Protein AF-A0A0K8UYG0-F1 (afdb_monomer)

Radius of gyration: 59.19 Å; Cα contacts (8 Å, |Δi|>4): 37; chains: 1; bounding box: 138×53×119 Å

pLDDT: mean 82.15, std 17.78, range [37.94, 97.5]

InterPro domains:
  IPR026140 Small ribosomal subunit protein mS26 [PF14943] (25-158)
  IPR026140 Small ribosomal subunit protein mS26 [PTHR21035] (23-162)

Solvent-accessible surface area (backbone atoms only — not comparable to full-atom values): 11133 Å² total; per-residue (Å²): 115,69,71,58,53,54,51,52,51,52,51,51,51,51,51,49,54,52,50,52,52,51,50,52,53,52,52,53,55,50,54,52,52,49,54,54,52,53,50,53,51,49,48,53,49,46,68,65,72,69,61,88,70,64,54,73,69,53,49,52,51,53,50,51,51,54,49,52,53,49,52,54,49,50,50,55,52,50,51,56,49,49,55,52,51,50,55,52,50,53,51,52,52,50,53,53,47,52,54,50,52,58,48,48,53,55,49,51,56,49,50,53,52,50,51,50,51,55,50,52,48,59,59,53,57,73,73,56,80,45,88,90,48,41,69,64,50,51,54,51,48,72,75,53,79,82,80,86,45,64,44,73,47,99,87,70,50,76,36,71,38,92,85,43,52,96,90,51,99,60,77,77,81,87,58,100,74,68,62,71,66,64,50,52,57,55,57,74,71,106

Sequence (190 aa):
RLHNNYKYAHILIVIYIVTASLCNNRLQMRSLRQYFREEVLRLNVTTTADHIVLTPEQEEAEFARCMQENEAWNKKIADERNERLLKERERQAAEIRERLEAARVREEERMERIEEIVRREKELAKTFITHENLETAIEQALANPVDYNFSIDLQGNIYRGRTTLPGGKGTPATSGVQDTEVQQTIEASN

Foldseek 3Di:
DVVVVVVVVVVVVVVVVVVVVVVVVVVVVVVVVVVVVVVVVVCVVCVVVVPDDDPPVVVVVVVVVVVVVVVVVVVVVVVVVVVVVVVVVVVVVVVVVVVVVVVVVVVVVVVVLVVVVVVVVVVVVVVDDDPVCPVVVVVVCVVDPDFPDWDADPVGQIGDDPPDDDPDPDDRPPDPPDVVVVVVVVVSVD

Organism: Bactrocera latifrons (NCBI:txid174628)

Structure (mmCIF, N/CA/C/O backbone):
data_AF-A0A0K8UYG0-F1
#
_entry.id   AF-A0A0K8UYG0-F1
#
loop_
_atom_site.group_PDB
_atom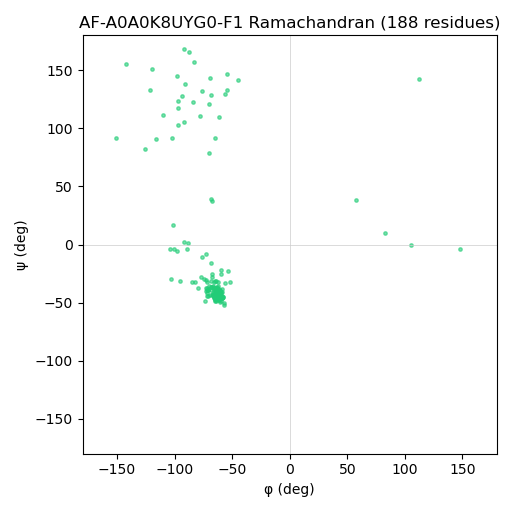_site.id
_atom_site.type_symbol
_atom_site.label_atom_id
_atom_site.label_alt_id
_atom_site.label_comp_id
_atom_site.label_asym_id
_atom_site.label_entity_id
_atom_site.label_seq_id
_atom_site.pdbx_PDB_ins_code
_atom_site.Cartn_x
_atom_site.Cartn_y
_atom_site.Cartn_z
_atom_site.occupancy
_atom_site.B_iso_or_equiv
_atom_site.auth_seq_id
_atom_site.auth_comp_id
_atom_site.auth_asym_id
_atom_site.auth_atom_id
_atom_site.pdbx_PDB_model_num
ATOM 1 N N . ARG A 1 1 ? 98.647 -7.573 -52.237 1.00 56.25 1 ARG A N 1
ATOM 2 C CA . ARG A 1 1 ? 97.798 -6.392 -52.558 1.00 56.25 1 ARG A CA 1
ATOM 3 C C . ARG A 1 1 ? 96.650 -6.743 -53.512 1.00 56.25 1 ARG A C 1
ATOM 5 O O . ARG A 1 1 ? 95.516 -6.475 -53.151 1.00 56.25 1 ARG A O 1
ATOM 12 N N . LEU A 1 2 ? 96.895 -7.417 -54.644 1.00 58.56 2 LEU A N 1
ATOM 13 C CA . LEU A 1 2 ? 95.850 -7.781 -55.623 1.00 58.56 2 LEU A CA 1
ATOM 14 C C . LEU A 1 2 ? 94.705 -8.650 -55.055 1.00 58.56 2 LEU A C 1
ATOM 16 O O . LEU A 1 2 ? 93.545 -8.330 -55.271 1.00 58.56 2 LEU A O 1
ATOM 20 N N . HIS A 1 3 ? 94.999 -9.685 -54.257 1.00 61.41 3 HIS A N 1
ATOM 21 C CA . HIS A 1 3 ? 93.971 -10.576 -53.686 1.00 61.41 3 HIS A CA 1
ATOM 22 C C . HIS A 1 3 ? 92.973 -9.868 -52.745 1.00 61.41 3 HIS A C 1
ATOM 24 O O . HIS A 1 3 ? 91.797 -10.220 -52.714 1.00 61.41 3 HIS A O 1
ATOM 30 N N . ASN A 1 4 ? 93.412 -8.830 -52.022 1.00 65.25 4 ASN A N 1
ATOM 31 C CA . ASN A 1 4 ? 92.509 -8.026 -51.195 1.00 65.25 4 ASN A CA 1
ATOM 32 C C . ASN A 1 4 ? 91.607 -7.142 -52.064 1.00 65.25 4 ASN A C 1
ATOM 34 O O . ASN A 1 4 ? 90.415 -7.069 -51.797 1.00 65.25 4 ASN A O 1
ATOM 38 N N . ASN A 1 5 ? 92.126 -6.562 -53.151 1.00 69.19 5 ASN A N 1
ATOM 39 C CA . ASN A 1 5 ? 91.319 -5.761 -54.078 1.00 69.19 5 ASN A CA 1
ATOM 40 C C . ASN A 1 5 ? 90.201 -6.581 -54.746 1.00 69.19 5 ASN A C 1
ATOM 42 O O . ASN A 1 5 ? 89.083 -6.087 -54.855 1.00 69.19 5 ASN A O 1
ATOM 46 N N . TYR A 1 6 ? 90.454 -7.842 -55.116 1.00 73.75 6 TYR A N 1
ATOM 47 C CA . TYR A 1 6 ? 89.410 -8.724 -55.662 1.00 73.75 6 TYR A CA 1
ATOM 48 C C . TYR A 1 6 ? 88.347 -9.106 -54.625 1.00 73.75 6 TYR A C 1
ATOM 50 O O . TYR A 1 6 ? 87.165 -9.157 -54.956 1.00 73.75 6 TYR A O 1
ATOM 58 N N . LYS A 1 7 ? 88.735 -9.312 -53.358 1.00 74.75 7 LYS A N 1
ATOM 59 C CA . LYS A 1 7 ? 87.776 -9.528 -52.262 1.00 74.75 7 LYS A CA 1
ATOM 60 C C . LYS A 1 7 ? 86.897 -8.299 -52.032 1.00 74.75 7 LYS A C 1
ATOM 62 O O . LYS A 1 7 ? 85.687 -8.449 -51.914 1.00 74.75 7 LYS A O 1
ATOM 67 N N . TYR A 1 8 ? 87.472 -7.095 -52.037 1.00 78.25 8 TYR A N 1
ATOM 68 C CA . TYR A 1 8 ? 86.701 -5.852 -51.919 1.00 78.25 8 TYR A CA 1
ATOM 69 C C . TYR A 1 8 ? 85.760 -5.634 -53.110 1.00 78.25 8 TYR A C 1
ATOM 71 O O . TYR A 1 8 ? 84.603 -5.276 -52.904 1.00 78.25 8 TYR A O 1
ATOM 79 N N . ALA A 1 9 ? 86.209 -5.915 -54.338 1.00 80.31 9 ALA A N 1
ATOM 80 C CA . ALA A 1 9 ? 85.361 -5.844 -55.528 1.00 80.31 9 ALA A CA 1
ATOM 81 C C . ALA A 1 9 ? 84.193 -6.841 -55.458 1.00 80.31 9 ALA A C 1
ATOM 83 O O . ALA A 1 9 ? 83.053 -6.471 -55.718 1.00 80.31 9 ALA A O 1
ATOM 84 N N . HIS A 1 10 ? 84.448 -8.081 -55.032 1.00 82.75 10 HIS A N 1
ATOM 85 C CA . HIS A 1 10 ? 83.400 -9.087 -54.861 1.00 82.75 10 HIS A CA 1
ATOM 86 C C . HIS A 1 10 ? 82.393 -8.692 -53.769 1.00 82.75 10 HIS A C 1
ATOM 88 O O . HIS A 1 10 ? 81.189 -8.815 -53.971 1.00 82.75 10 HIS A O 1
ATOM 94 N N . ILE A 1 11 ? 82.864 -8.164 -52.634 1.00 87.12 11 ILE A N 1
ATOM 95 C CA . ILE A 1 11 ? 81.994 -7.658 -51.560 1.00 87.12 11 ILE A CA 1
ATOM 96 C C . ILE A 1 11 ? 81.113 -6.509 -52.073 1.00 87.12 11 ILE A C 1
ATOM 98 O O . ILE A 1 11 ? 79.909 -6.521 -51.835 1.00 87.12 11 ILE A O 1
ATOM 102 N N . LEU A 1 12 ? 81.675 -5.555 -52.821 1.00 87.69 12 LEU A N 1
ATOM 103 C CA . LEU A 1 12 ? 80.912 -4.446 -53.404 1.00 87.69 12 LEU A CA 1
ATOM 104 C C . LEU A 1 12 ? 79.871 -4.920 -54.425 1.00 87.69 12 LEU A C 1
ATOM 106 O O . LEU A 1 12 ? 78.749 -4.419 -54.414 1.00 87.69 12 LEU A O 1
ATOM 110 N N . ILE A 1 13 ? 80.203 -5.907 -55.262 1.00 89.12 13 ILE A N 1
ATOM 111 C CA . ILE A 1 13 ? 79.259 -6.502 -56.219 1.00 89.12 13 ILE A CA 1
ATOM 112 C C . ILE A 1 13 ? 78.108 -7.192 -55.480 1.00 89.12 13 ILE A C 1
ATOM 114 O O . ILE A 1 13 ? 76.947 -6.969 -55.816 1.00 89.12 13 ILE A O 1
ATOM 118 N N . VAL A 1 14 ? 78.400 -7.978 -54.440 1.00 90.06 14 VAL A N 1
ATOM 119 C CA . VAL A 1 14 ? 77.364 -8.633 -53.626 1.00 90.06 14 VAL A CA 1
ATOM 120 C C . VAL A 1 14 ? 76.475 -7.596 -52.936 1.00 90.06 14 VAL A C 1
ATOM 122 O O . VAL A 1 14 ? 75.253 -7.716 -52.990 1.00 90.06 14 VAL A O 1
ATOM 125 N N . ILE A 1 15 ? 77.055 -6.540 -52.355 1.00 91.88 15 ILE A N 1
ATOM 126 C CA . ILE A 1 15 ? 76.291 -5.436 -51.754 1.00 91.88 15 ILE A CA 1
ATOM 127 C C . ILE A 1 15 ? 75.401 -4.762 -52.805 1.00 91.88 15 ILE A C 1
ATOM 129 O O . ILE A 1 15 ? 74.221 -4.528 -52.544 1.00 91.88 15 ILE A O 1
ATOM 133 N N . TYR A 1 16 ? 75.918 -4.489 -54.004 1.00 92.62 16 TYR A N 1
ATOM 134 C CA . TYR A 1 16 ? 75.147 -3.870 -55.081 1.00 92.62 16 TYR A CA 1
ATOM 135 C C . TYR A 1 16 ? 73.970 -4.751 -55.524 1.00 92.62 16 TYR A C 1
ATOM 137 O O . TYR A 1 16 ? 72.840 -4.278 -55.600 1.00 92.62 16 TYR A O 1
ATOM 145 N N . ILE A 1 17 ? 74.196 -6.051 -55.732 1.00 91.69 17 ILE A N 1
ATOM 146 C CA . ILE A 1 17 ? 73.139 -6.995 -56.128 1.00 91.69 17 ILE A CA 1
ATOM 147 C C . ILE A 1 17 ? 72.060 -7.094 -55.042 1.00 91.69 17 ILE A C 1
ATOM 149 O O . ILE A 1 17 ? 70.866 -7.023 -55.342 1.00 91.69 17 ILE A O 1
ATOM 153 N N . VAL A 1 18 ? 72.458 -7.216 -53.772 1.00 92.50 18 VAL A N 1
ATOM 154 C CA . VAL A 1 18 ? 71.515 -7.320 -52.648 1.00 92.50 18 VAL A CA 1
ATOM 155 C C . VAL A 1 18 ? 70.714 -6.030 -52.479 1.00 92.50 18 VAL A C 1
ATOM 157 O O . VAL A 1 18 ? 69.499 -6.082 -52.297 1.00 92.50 18 VAL A O 1
ATOM 160 N N . THR A 1 19 ? 71.357 -4.866 -52.581 1.00 91.50 19 THR A N 1
ATOM 161 C CA . THR A 1 19 ? 70.672 -3.569 -52.467 1.00 91.50 19 THR A CA 1
ATOM 162 C C . THR A 1 19 ? 69.738 -3.300 -53.646 1.00 91.50 19 THR A C 1
ATOM 164 O O . THR A 1 19 ? 68.617 -2.841 -53.423 1.00 91.50 19 THR A O 1
ATOM 167 N N . ALA A 1 20 ? 70.127 -3.653 -54.875 1.00 91.50 20 ALA A N 1
ATOM 168 C CA . ALA A 1 20 ? 69.263 -3.568 -56.052 1.00 91.50 20 ALA A CA 1
ATOM 169 C C . ALA A 1 20 ? 68.035 -4.488 -55.924 1.00 91.50 20 ALA A C 1
ATOM 171 O O . ALA A 1 20 ? 66.905 -4.048 -56.144 1.00 91.50 20 ALA A O 1
ATOM 172 N N . SER A 1 21 ? 68.234 -5.736 -55.483 1.00 91.50 21 SER A N 1
ATOM 173 C CA . SER A 1 21 ? 67.142 -6.687 -55.234 1.00 91.50 21 SER A CA 1
ATOM 174 C C . SER A 1 21 ? 66.200 -6.207 -54.121 1.00 91.50 21 SER A C 1
ATOM 176 O O . SER A 1 21 ? 64.976 -6.239 -54.279 1.00 91.50 21 SER A O 1
ATOM 178 N N . LEU A 1 22 ? 66.744 -5.680 -53.017 1.00 91.62 22 LEU A N 1
ATOM 179 C CA . LEU A 1 22 ? 65.953 -5.108 -51.925 1.00 91.62 22 LEU A CA 1
ATOM 180 C C . LEU A 1 22 ? 65.152 -3.883 -52.389 1.00 91.62 22 LEU A C 1
ATOM 182 O O . LEU A 1 22 ? 63.991 -3.734 -52.011 1.00 91.62 22 LEU A O 1
ATOM 186 N N . CYS A 1 23 ? 65.751 -3.018 -53.212 1.00 90.81 23 CYS A N 1
ATOM 187 C CA . CYS A 1 23 ? 65.082 -1.852 -53.786 1.00 90.81 23 CYS A CA 1
ATOM 188 C C . CYS A 1 23 ? 63.893 -2.270 -54.663 1.00 90.81 23 CYS A C 1
ATOM 190 O O . CYS A 1 23 ? 62.787 -1.758 -54.480 1.00 90.81 23 CYS A O 1
ATOM 192 N N . ASN A 1 24 ? 64.088 -3.264 -55.536 1.00 92.62 24 ASN A N 1
ATOM 193 C CA . ASN A 1 24 ? 63.029 -3.788 -56.398 1.00 92.62 24 ASN A CA 1
ATOM 194 C C . ASN A 1 24 ? 61.863 -4.388 -55.588 1.00 92.62 24 ASN A C 1
ATOM 196 O O . ASN A 1 24 ? 60.706 -4.029 -55.803 1.00 92.62 24 ASN A O 1
ATOM 200 N N . ASN A 1 25 ? 62.157 -5.223 -54.585 1.00 93.69 25 ASN A N 1
ATOM 201 C CA . ASN A 1 25 ? 61.132 -5.791 -53.700 1.00 93.69 25 ASN A CA 1
ATOM 202 C C . ASN A 1 25 ? 60.377 -4.702 -52.918 1.00 93.69 25 ASN A C 1
ATOM 204 O O . ASN A 1 25 ? 59.155 -4.752 -52.786 1.00 93.69 25 ASN A O 1
ATOM 208 N N . ARG A 1 26 ? 61.079 -3.675 -52.422 1.00 93.44 26 ARG A N 1
ATOM 209 C CA . ARG A 1 26 ? 60.442 -2.543 -51.729 1.00 93.44 26 ARG A CA 1
ATOM 210 C C . ARG A 1 26 ? 59.511 -1.754 -52.644 1.00 93.44 26 ARG A C 1
ATOM 212 O O . ARG A 1 26 ? 58.457 -1.320 -52.183 1.00 93.44 26 ARG A O 1
ATOM 219 N N . LEU A 1 27 ? 59.876 -1.584 -53.914 1.00 94.81 27 LEU A N 1
ATOM 220 C CA . LEU A 1 27 ? 59.032 -0.913 -54.898 1.00 94.81 27 LEU A CA 1
ATOM 221 C C . LEU A 1 27 ? 57.750 -1.714 -55.173 1.00 94.81 27 LEU A C 1
ATOM 223 O O . LEU A 1 27 ? 56.662 -1.144 -55.115 1.00 94.81 27 LEU A O 1
ATOM 227 N N . GLN A 1 28 ? 57.864 -3.031 -55.364 1.00 93.62 28 GLN A N 1
ATOM 228 C CA . GLN A 1 28 ? 56.715 -3.930 -55.550 1.00 93.62 28 GLN A CA 1
ATOM 229 C C . GLN A 1 28 ? 55.789 -3.958 -54.321 1.00 93.62 28 GLN A C 1
ATOM 231 O O . GLN A 1 28 ? 54.570 -3.861 -54.441 1.00 93.62 28 GLN A O 1
ATOM 236 N N . MET A 1 29 ? 56.346 -4.005 -53.108 1.00 95.25 29 MET A N 1
ATOM 237 C CA . MET A 1 29 ? 55.543 -3.953 -51.879 1.00 95.25 29 MET A CA 1
ATOM 238 C C . MET A 1 29 ? 54.865 -2.591 -51.674 1.00 95.25 29 MET A C 1
ATOM 240 O O . MET A 1 29 ? 53.809 -2.513 -51.042 1.00 95.25 29 MET A O 1
ATOM 244 N N . ARG A 1 30 ? 55.453 -1.505 -52.194 1.00 94.31 30 ARG A N 1
ATOM 245 C CA . ARG A 1 30 ? 54.860 -0.164 -52.139 1.00 94.31 30 ARG A CA 1
ATOM 246 C C . ARG A 1 30 ? 53.665 -0.036 -53.083 1.00 94.31 30 ARG A C 1
ATOM 248 O O . ARG A 1 30 ? 52.662 0.533 -52.659 1.00 94.31 30 ARG A O 1
ATOM 255 N N . SER A 1 31 ? 53.738 -0.578 -54.301 1.00 95.38 31 SER A N 1
ATOM 256 C CA . SER A 1 31 ? 52.601 -0.565 -55.233 1.00 95.38 31 SER A CA 1
ATOM 257 C C . SER A 1 31 ? 51.438 -1.422 -54.727 1.00 95.38 31 SER A C 1
ATOM 259 O O . SER A 1 31 ? 50.305 -0.950 -54.716 1.00 95.38 31 SER A O 1
ATOM 261 N N . LEU A 1 32 ? 51.715 -2.620 -54.198 1.00 95.12 32 LEU A N 1
ATOM 262 C CA . LEU A 1 32 ? 50.693 -3.480 -53.584 1.00 95.12 32 LEU A CA 1
ATOM 263 C C . LEU A 1 32 ? 50.005 -2.799 -52.396 1.00 95.12 32 LEU A C 1
ATOM 265 O O . LEU A 1 32 ? 48.782 -2.814 -52.284 1.00 95.12 32 LEU A O 1
ATOM 269 N N . ARG A 1 33 ? 50.778 -2.151 -51.516 1.00 94.94 33 ARG A N 1
ATOM 270 C CA . ARG A 1 33 ? 50.219 -1.425 -50.367 1.00 94.94 33 ARG A CA 1
ATOM 271 C C . ARG A 1 33 ? 49.327 -0.263 -50.800 1.00 94.94 33 ARG A C 1
ATOM 273 O O . ARG A 1 33 ? 48.311 -0.025 -50.155 1.00 94.94 33 ARG A O 1
ATOM 280 N N . GLN A 1 34 ? 49.708 0.454 -51.856 1.00 94.44 34 GLN A N 1
ATOM 281 C CA . GLN A 1 34 ? 48.903 1.546 -52.399 1.00 94.44 34 GLN A CA 1
ATOM 282 C C . GLN A 1 34 ? 47.581 1.024 -52.972 1.00 94.44 34 GLN A C 1
ATOM 284 O O . GLN A 1 34 ? 46.531 1.545 -52.614 1.00 94.44 34 GLN A O 1
ATOM 289 N N . TYR A 1 35 ? 47.632 -0.053 -53.759 1.00 95.31 35 TYR A N 1
ATOM 290 C CA . TYR A 1 35 ? 46.446 -0.704 -54.314 1.00 95.31 35 TYR A CA 1
ATOM 291 C C . TYR A 1 35 ? 45.464 -1.147 -53.220 1.00 95.31 35 TYR A C 1
ATOM 293 O O . TYR A 1 35 ? 44.294 -0.778 -53.245 1.00 95.31 35 TYR A O 1
ATOM 301 N N . PHE A 1 36 ? 45.943 -1.862 -52.194 1.00 94.88 36 PHE A N 1
ATOM 302 C CA . PHE A 1 36 ? 45.075 -2.292 -51.093 1.00 94.88 36 PHE A CA 1
ATOM 303 C C . PHE A 1 36 ? 44.532 -1.122 -50.270 1.00 94.88 36 PHE A C 1
ATOM 305 O O . PHE A 1 36 ? 43.414 -1.193 -49.768 1.00 94.88 36 PHE A O 1
ATOM 312 N N . ARG A 1 37 ? 45.295 -0.033 -50.129 1.00 93.31 37 ARG A N 1
ATOM 313 C CA . ARG A 1 37 ? 44.817 1.172 -49.443 1.00 93.31 37 ARG A CA 1
ATOM 314 C C . ARG A 1 37 ? 43.670 1.829 -50.204 1.00 93.31 37 ARG A C 1
ATOM 316 O O . ARG A 1 37 ? 42.701 2.241 -49.576 1.00 93.31 37 ARG A O 1
ATOM 323 N N . GLU A 1 38 ? 43.781 1.932 -51.522 1.00 91.94 38 GLU A N 1
ATOM 324 C CA . GLU A 1 38 ? 42.718 2.469 -52.374 1.00 91.94 38 GLU A CA 1
ATOM 325 C C . GLU A 1 38 ? 41.472 1.586 -52.329 1.00 91.94 38 GLU A C 1
ATOM 327 O O . GLU A 1 38 ? 40.374 2.108 -52.167 1.00 91.94 38 GLU A O 1
ATOM 332 N N . GLU A 1 39 ? 41.635 0.265 -52.358 1.00 89.19 39 GLU A N 1
ATOM 333 C CA . GLU A 1 39 ? 40.505 -0.663 -52.283 1.00 89.19 39 GLU A CA 1
ATOM 334 C C . GLU A 1 39 ? 39.769 -0.582 -50.939 1.00 89.19 39 GLU A C 1
ATOM 336 O O . GLU A 1 39 ? 38.544 -0.494 -50.908 1.00 89.19 39 GLU A O 1
ATOM 341 N N . VAL A 1 40 ? 40.498 -0.510 -49.819 1.00 88.31 40 VAL A N 1
ATOM 342 C CA . VAL A 1 40 ? 39.895 -0.312 -48.488 1.00 88.31 40 VAL A CA 1
ATOM 343 C C . VAL A 1 40 ? 39.172 1.032 -48.399 1.00 88.31 40 VAL A C 1
ATOM 345 O O . VAL A 1 40 ? 38.100 1.114 -47.806 1.00 88.31 40 VAL A O 1
ATOM 348 N N . LEU A 1 41 ? 39.723 2.094 -48.994 1.00 86.81 41 LEU A N 1
ATOM 349 C CA . LEU A 1 41 ? 39.051 3.394 -49.038 1.00 86.81 41 LEU A CA 1
ATOM 350 C C . LEU A 1 41 ? 37.768 3.341 -49.869 1.00 86.81 41 LEU A C 1
ATOM 352 O O . LEU A 1 41 ? 36.753 3.869 -49.424 1.00 86.81 41 LEU A O 1
ATOM 356 N N . ARG A 1 42 ? 37.787 2.682 -51.033 1.00 82.00 42 ARG A N 1
ATOM 357 C CA . ARG A 1 42 ? 36.588 2.495 -51.860 1.00 82.00 42 ARG A CA 1
ATOM 358 C C . ARG A 1 42 ? 35.534 1.697 -51.114 1.00 82.00 42 ARG A C 1
ATOM 360 O O . ARG A 1 42 ? 34.411 2.166 -51.031 1.00 82.00 42 ARG A O 1
ATOM 367 N N . LEU A 1 43 ? 35.915 0.578 -50.500 1.00 79.56 43 LEU A N 1
ATOM 368 C CA . LEU A 1 43 ? 35.019 -0.233 -49.680 1.00 79.56 43 LEU A CA 1
ATOM 369 C C . LEU A 1 43 ? 34.442 0.558 -48.511 1.00 79.56 43 LEU A C 1
ATOM 371 O O . LEU A 1 43 ? 33.260 0.431 -48.246 1.00 79.56 43 LEU A O 1
ATOM 375 N N . ASN A 1 44 ? 35.214 1.403 -47.830 1.00 74.19 44 ASN A N 1
ATOM 376 C CA . ASN A 1 44 ? 34.673 2.233 -46.752 1.00 74.19 44 ASN A CA 1
ATOM 377 C C . ASN A 1 44 ? 33.684 3.281 -47.275 1.00 74.19 44 ASN A C 1
ATOM 379 O O . ASN A 1 44 ? 32.692 3.556 -46.610 1.00 74.19 44 ASN A O 1
ATOM 383 N N . VAL A 1 45 ? 33.922 3.850 -48.460 1.00 71.56 45 VAL A N 1
ATOM 384 C CA . VAL A 1 45 ? 33.009 4.818 -49.088 1.00 71.56 45 VAL A CA 1
ATOM 385 C C . VAL A 1 45 ? 31.742 4.131 -49.594 1.00 71.56 45 VAL A C 1
ATOM 387 O O . VAL A 1 45 ? 30.653 4.609 -49.316 1.00 71.56 45 VAL A O 1
ATOM 390 N N . THR A 1 46 ? 31.838 2.980 -50.257 1.00 63.59 46 THR A N 1
ATOM 391 C CA . THR A 1 46 ? 30.662 2.226 -50.722 1.00 63.59 46 THR A CA 1
ATOM 392 C C . THR A 1 46 ? 29.921 1.579 -49.556 1.00 63.59 46 THR A C 1
ATOM 394 O O . THR A 1 46 ? 28.705 1.610 -49.502 1.00 63.59 46 THR A O 1
ATOM 397 N N . THR A 1 47 ? 30.616 1.071 -48.539 1.00 60.09 47 THR A N 1
ATOM 398 C CA . THR A 1 47 ? 29.980 0.549 -47.314 1.00 60.09 47 THR A CA 1
ATOM 399 C C . THR A 1 47 ? 29.432 1.666 -46.436 1.00 60.09 47 THR A C 1
ATOM 401 O O . THR A 1 47 ? 28.765 1.367 -45.472 1.00 60.09 47 THR A O 1
ATOM 404 N N . THR A 1 48 ? 29.679 2.948 -46.712 1.00 58.50 48 THR A N 1
ATOM 405 C CA . THR A 1 48 ? 28.974 4.050 -46.025 1.00 58.50 48 THR A CA 1
ATOM 406 C C . THR A 1 48 ? 27.890 4.667 -46.903 1.00 58.50 48 THR A C 1
ATOM 408 O O . THR A 1 48 ? 26.873 5.093 -46.370 1.00 58.50 48 THR A O 1
ATOM 411 N N . ALA A 1 49 ? 28.056 4.654 -48.228 1.00 55.97 49 ALA A N 1
ATOM 412 C CA . ALA A 1 49 ? 27.136 5.270 -49.181 1.00 55.97 49 ALA A CA 1
ATOM 413 C C . ALA A 1 49 ? 2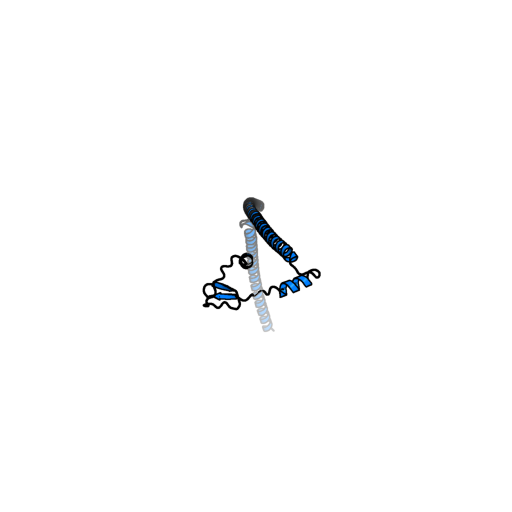6.091 4.311 -49.787 1.00 55.97 49 ALA A C 1
ATOM 415 O O . ALA A 1 49 ? 24.981 4.746 -50.071 1.00 55.97 49 ALA A O 1
ATOM 416 N N . ASP A 1 50 ? 26.410 3.025 -49.968 1.00 53.62 50 ASP A N 1
ATOM 417 C CA . ASP A 1 50 ? 25.591 2.078 -50.750 1.00 53.62 50 ASP A CA 1
ATOM 418 C C . ASP A 1 50 ? 24.766 1.096 -49.897 1.00 53.62 50 ASP A C 1
ATOM 420 O O . ASP A 1 50 ? 23.971 0.330 -50.442 1.00 53.62 50 ASP A O 1
ATOM 424 N N . HIS A 1 51 ? 24.900 1.099 -48.566 1.00 56.22 51 HIS A N 1
ATOM 425 C CA . HIS A 1 51 ? 24.098 0.225 -47.701 1.00 56.22 51 HIS A CA 1
ATOM 426 C C . HIS A 1 51 ? 22.940 0.982 -47.025 1.00 56.22 51 HIS A C 1
ATOM 428 O O . HIS A 1 51 ? 23.077 1.507 -45.933 1.00 56.22 51 HIS A O 1
ATOM 434 N N . ILE A 1 52 ? 21.763 0.984 -47.658 1.00 56.19 52 ILE A N 1
ATOM 435 C CA . ILE A 1 52 ? 20.465 1.007 -46.947 1.00 56.19 52 ILE A CA 1
ATOM 436 C C . ILE A 1 52 ? 20.277 2.207 -45.988 1.00 56.19 52 ILE A C 1
ATOM 438 O O . ILE A 1 52 ? 19.716 2.062 -44.908 1.00 56.19 52 ILE A O 1
ATOM 442 N N . VAL A 1 53 ? 20.744 3.399 -46.352 1.00 61.25 53 VAL A N 1
ATOM 443 C CA . VAL A 1 53 ? 20.412 4.615 -45.598 1.00 61.25 53 VAL A CA 1
ATOM 444 C C . VAL A 1 53 ? 19.254 5.262 -46.344 1.00 61.25 53 VAL A C 1
ATOM 446 O O . VAL A 1 53 ? 19.438 5.821 -47.428 1.00 61.25 53 VAL A O 1
ATOM 449 N N . LEU A 1 54 ? 18.039 5.098 -45.808 1.00 61.91 54 LEU A N 1
ATOM 450 C CA . LEU A 1 54 ? 16.917 5.986 -46.125 1.00 61.91 54 LEU A CA 1
ATOM 451 C C . LEU A 1 54 ? 17.460 7.418 -46.056 1.00 61.91 54 LEU A C 1
ATOM 453 O O . LEU A 1 54 ? 18.310 7.713 -45.216 1.00 61.91 54 LEU A O 1
ATOM 457 N N . THR A 1 55 ? 17.041 8.317 -46.950 1.00 78.88 55 THR A N 1
ATOM 458 C CA . THR A 1 55 ? 17.502 9.706 -46.800 1.00 78.88 55 THR A CA 1
ATOM 459 C C . THR A 1 55 ? 17.155 10.179 -45.381 1.00 78.88 55 THR A C 1
ATOM 461 O O . THR A 1 55 ? 16.135 9.741 -44.848 1.00 78.88 55 THR A O 1
ATOM 464 N N . PRO A 1 56 ? 17.959 11.041 -44.734 1.00 79.00 56 PRO A N 1
ATOM 465 C CA . PRO A 1 56 ? 17.679 11.467 -43.357 1.00 79.00 56 PRO A CA 1
ATOM 466 C C . PRO A 1 56 ? 16.238 11.987 -43.193 1.00 79.00 56 PRO A C 1
ATOM 468 O O . PRO A 1 56 ? 15.587 11.738 -42.187 1.00 79.00 56 PRO A O 1
ATOM 471 N N . GLU A 1 57 ? 15.687 12.602 -44.243 1.00 83.31 57 GLU A N 1
ATOM 472 C CA . GLU A 1 57 ? 14.285 13.032 -44.315 1.00 83.31 57 GLU A CA 1
ATOM 473 C C . GLU A 1 57 ? 13.270 11.870 -44.305 1.00 83.31 57 GLU A C 1
ATOM 475 O O . GLU A 1 57 ? 12.198 11.982 -43.711 1.00 83.31 57 GLU A O 1
ATOM 480 N N . GLN A 1 58 ? 13.576 10.749 -44.964 1.00 84.06 58 GLN A N 1
ATOM 481 C CA . GLN A 1 58 ? 12.736 9.549 -44.954 1.00 84.06 58 GLN A CA 1
ATOM 482 C C . GLN A 1 58 ? 12.780 8.843 -43.592 1.00 84.06 58 GLN A C 1
ATOM 484 O O . GLN A 1 58 ? 11.735 8.411 -43.110 1.00 84.06 58 GLN A O 1
ATOM 489 N N . GLU A 1 59 ? 13.946 8.787 -42.942 1.00 82.31 59 GLU A N 1
ATOM 490 C CA . GLU A 1 59 ? 14.086 8.233 -41.586 1.00 82.31 59 GLU A CA 1
ATOM 491 C C . GLU A 1 59 ? 13.288 9.045 -40.562 1.00 82.31 59 GLU A C 1
ATOM 493 O O . GLU A 1 59 ? 12.550 8.482 -39.752 1.00 82.31 59 GLU A O 1
ATOM 498 N N . GLU A 1 60 ? 13.372 10.376 -40.628 1.00 87.12 60 GLU A N 1
ATOM 499 C CA . GLU A 1 60 ? 12.591 11.270 -39.770 1.00 87.12 60 GLU A CA 1
ATOM 500 C C . GLU A 1 60 ? 11.083 11.108 -39.998 1.00 87.12 60 GLU A C 1
ATOM 502 O O . GLU A 1 60 ? 10.306 11.085 -39.039 1.00 87.12 60 GLU A O 1
ATOM 507 N N . ALA A 1 61 ? 10.654 10.948 -41.255 1.00 89.88 61 ALA A N 1
ATOM 508 C CA . ALA A 1 61 ? 9.253 10.725 -41.588 1.00 89.88 61 ALA A CA 1
ATOM 509 C C . ALA A 1 61 ? 8.738 9.380 -41.049 1.00 89.88 61 ALA A C 1
ATOM 511 O O . ALA A 1 61 ? 7.649 9.326 -40.473 1.00 89.88 61 ALA A O 1
ATOM 512 N N . GLU A 1 62 ? 9.501 8.296 -41.197 1.00 88.44 62 GLU A N 1
ATOM 513 C CA . GLU A 1 62 ? 9.148 6.986 -40.638 1.00 88.44 62 GLU A CA 1
ATOM 514 C C . GLU A 1 62 ? 9.126 7.015 -39.108 1.00 88.44 62 GLU A C 1
ATOM 516 O O . GLU A 1 62 ? 8.163 6.547 -38.492 1.00 88.44 62 GLU A O 1
ATOM 521 N N . PHE A 1 63 ? 10.123 7.650 -38.490 1.00 91.25 63 PHE A N 1
ATOM 522 C CA . PHE A 1 63 ? 10.180 7.843 -37.046 1.00 91.25 63 PHE A CA 1
ATOM 523 C C . PHE A 1 63 ? 8.962 8.619 -36.529 1.00 91.25 63 PHE A C 1
ATOM 525 O O . PHE A 1 63 ? 8.326 8.202 -35.559 1.00 91.25 63 PHE A O 1
ATOM 532 N N . ALA A 1 64 ? 8.573 9.702 -37.207 1.00 94.31 64 ALA A N 1
ATOM 533 C CA . ALA A 1 64 ? 7.393 10.482 -36.850 1.00 94.31 64 ALA A CA 1
ATOM 534 C C . ALA A 1 64 ? 6.098 9.656 -36.945 1.00 94.31 64 ALA A C 1
ATOM 536 O O . ALA A 1 64 ? 5.236 9.766 -36.071 1.00 94.31 64 ALA A O 1
ATOM 537 N N . ARG A 1 65 ? 5.958 8.795 -37.963 1.00 94.31 65 ARG A N 1
ATOM 538 C CA . ARG A 1 65 ? 4.794 7.899 -38.092 1.00 94.31 65 ARG A CA 1
ATOM 539 C C . ARG A 1 65 ? 4.747 6.868 -36.967 1.00 94.31 65 ARG A C 1
ATOM 541 O O . ARG A 1 65 ? 3.696 6.712 -36.346 1.00 94.31 65 ARG A O 1
ATOM 548 N N . CYS A 1 66 ? 5.877 6.237 -36.652 1.00 94.44 66 CYS A N 1
ATOM 549 C CA . CYS A 1 66 ? 5.990 5.306 -35.528 1.00 94.44 66 CYS A CA 1
ATOM 550 C C . CYS A 1 66 ? 5.646 5.980 -34.192 1.00 94.44 66 CYS A C 1
ATOM 552 O O . CYS A 1 66 ? 4.934 5.406 -33.369 1.00 94.44 66 CYS A O 1
ATOM 554 N N . MET A 1 67 ? 6.101 7.218 -33.980 1.00 95.75 67 MET A N 1
ATOM 555 C CA . MET A 1 67 ? 5.774 7.989 -32.779 1.00 95.75 67 MET A CA 1
ATOM 556 C C . MET A 1 67 ? 4.278 8.292 -32.676 1.00 95.75 67 MET A C 1
ATOM 558 O O . MET A 1 67 ? 3.696 8.095 -31.612 1.00 95.75 67 MET A O 1
ATOM 562 N N . GLN A 1 68 ? 3.631 8.696 -33.772 1.00 96.69 68 GLN A N 1
ATOM 563 C CA . GLN A 1 68 ? 2.186 8.946 -33.788 1.00 96.69 68 GLN A CA 1
ATOM 564 C C . GLN A 1 68 ? 1.373 7.682 -33.484 1.00 96.69 68 GLN A C 1
ATOM 566 O O . GLN A 1 68 ? 0.400 7.738 -32.729 1.00 96.69 68 GLN A O 1
ATOM 571 N N . GLU A 1 69 ? 1.768 6.537 -34.043 1.00 96.25 69 GLU A N 1
ATOM 572 C CA . GLU A 1 69 ? 1.114 5.257 -33.765 1.00 96.25 69 GLU A CA 1
ATOM 573 C C . GLU A 1 69 ? 1.289 4.845 -32.297 1.00 96.25 69 GLU A C 1
ATOM 575 O O . GLU A 1 69 ? 0.320 4.454 -31.640 1.00 96.25 69 GLU A O 1
ATOM 580 N N . ASN A 1 70 ? 2.492 5.025 -31.751 1.00 97.12 70 ASN A N 1
ATOM 581 C CA . ASN A 1 70 ? 2.785 4.768 -30.345 1.00 97.12 70 ASN A CA 1
ATOM 582 C C . ASN A 1 70 ? 1.961 5.681 -29.422 1.00 97.12 70 ASN A C 1
ATOM 584 O O . ASN A 1 70 ? 1.335 5.213 -28.476 1.00 97.12 70 ASN A O 1
ATOM 588 N N . GLU A 1 71 ? 1.867 6.976 -29.724 1.00 97.06 71 GLU A N 1
ATOM 589 C CA . GLU A 1 71 ? 1.015 7.905 -28.977 1.00 97.06 71 GLU A CA 1
ATOM 590 C C . GLU A 1 71 ? -0.464 7.512 -29.024 1.00 97.06 71 GLU A C 1
ATOM 592 O O . GLU A 1 71 ? -1.148 7.559 -27.999 1.00 97.06 71 GLU A O 1
ATOM 597 N N . ALA A 1 72 ? -0.972 7.110 -30.191 1.00 96.81 72 ALA A N 1
ATOM 598 C CA . ALA A 1 72 ? -2.350 6.655 -30.333 1.00 96.81 72 ALA A CA 1
ATOM 599 C C . ALA A 1 72 ? -2.611 5.378 -29.521 1.00 96.81 72 ALA A C 1
ATOM 601 O O . ALA A 1 72 ? -3.660 5.251 -28.886 1.00 96.81 72 ALA A O 1
ATOM 602 N N . TRP A 1 73 ? -1.657 4.446 -29.505 1.00 97.12 73 TRP A N 1
ATOM 603 C CA . TRP A 1 73 ? -1.753 3.222 -28.717 1.00 97.12 73 TRP A CA 1
ATOM 604 C C . TRP A 1 73 ? -1.669 3.498 -27.212 1.00 97.12 73 TRP A C 1
ATOM 606 O O . TRP A 1 73 ? -2.510 3.018 -26.452 1.00 97.12 73 TRP A O 1
ATOM 616 N N . ASN A 1 74 ? -0.747 4.364 -26.791 1.00 96.88 74 ASN A N 1
ATOM 617 C CA . ASN A 1 74 ? -0.615 4.796 -25.402 1.00 96.88 74 ASN A CA 1
ATOM 618 C C . ASN A 1 74 ? -1.881 5.486 -24.894 1.00 96.88 74 ASN A C 1
ATOM 620 O O . ASN A 1 74 ? -2.285 5.233 -23.762 1.00 96.88 74 ASN A O 1
ATOM 624 N N . LYS A 1 75 ? -2.537 6.312 -25.721 1.00 97.25 75 LYS A N 1
ATOM 625 C CA . LYS A 1 75 ? -3.830 6.927 -25.376 1.00 97.25 75 LYS A CA 1
ATOM 626 C C . LYS A 1 75 ? -4.902 5.867 -25.123 1.00 97.25 75 LYS A C 1
ATOM 628 O O . LYS A 1 75 ? -5.507 5.876 -24.059 1.00 97.25 75 LYS A O 1
ATOM 6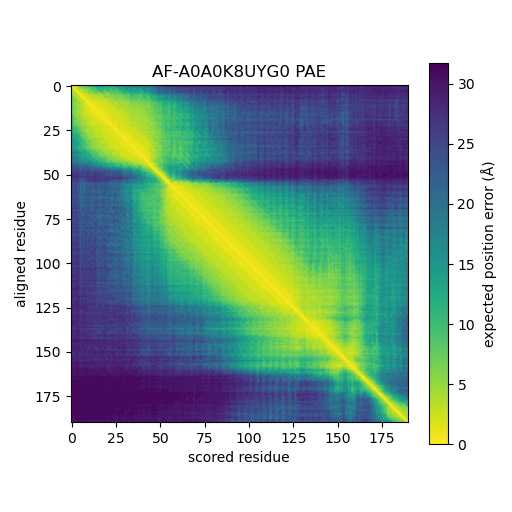33 N N . LYS A 1 76 ? -5.056 4.894 -26.029 1.00 96.69 76 LYS A N 1
ATOM 634 C CA . LYS A 1 76 ? -6.022 3.791 -25.857 1.00 96.69 76 LYS A CA 1
ATOM 635 C C . LYS A 1 76 ? -5.767 2.989 -24.577 1.00 96.69 76 LYS A C 1
ATOM 637 O O . LYS A 1 76 ? -6.700 2.713 -23.830 1.00 96.69 76 LYS A O 1
ATOM 642 N N . ILE A 1 77 ? -4.506 2.647 -24.304 1.00 96.88 77 ILE A N 1
ATOM 643 C CA . ILE A 1 77 ? -4.126 1.920 -23.084 1.00 96.88 77 ILE A CA 1
ATOM 644 C C . ILE A 1 77 ? -4.371 2.773 -21.835 1.00 96.88 77 ILE A C 1
ATOM 646 O O . ILE A 1 77 ? -4.793 2.251 -20.803 1.00 96.88 77 ILE A O 1
ATOM 650 N N . ALA A 1 78 ? -4.093 4.076 -21.896 1.00 97.25 78 ALA A N 1
ATOM 651 C CA . ALA A 1 78 ? -4.335 4.984 -20.783 1.00 97.25 78 ALA A CA 1
ATOM 652 C C . ALA A 1 78 ? -5.829 5.062 -20.442 1.00 97.25 78 ALA A C 1
ATOM 654 O O . ALA A 1 78 ? -6.175 5.014 -19.261 1.00 97.25 78 ALA A O 1
ATOM 655 N N . ASP A 1 79 ? -6.698 5.106 -21.450 1.00 97.25 79 ASP A N 1
ATOM 656 C CA . ASP A 1 79 ? -8.149 5.106 -21.263 1.00 97.25 79 ASP A CA 1
ATOM 657 C C . ASP A 1 79 ? -8.625 3.795 -20.615 1.00 97.25 79 ASP A C 1
ATOM 659 O O . ASP A 1 79 ? -9.273 3.829 -19.567 1.00 97.25 79 ASP A O 1
ATOM 663 N N . GLU A 1 80 ? -8.197 2.636 -21.130 1.00 96.75 80 GLU A N 1
ATOM 664 C CA . GLU A 1 80 ? -8.516 1.327 -20.535 1.00 96.75 80 GLU A CA 1
ATOM 665 C C . GLU A 1 80 ? -8.004 1.213 -19.086 1.00 96.75 80 GLU A C 1
ATOM 667 O O . GLU A 1 80 ? -8.693 0.724 -18.181 1.00 96.75 80 GLU A O 1
ATOM 672 N N . ARG A 1 81 ? -6.793 1.721 -18.825 1.00 97.31 81 ARG A N 1
ATOM 673 C CA . ARG A 1 81 ? -6.218 1.768 -17.478 1.00 97.31 81 ARG A CA 1
ATOM 674 C C . ARG A 1 81 ? -7.061 2.632 -16.545 1.00 97.31 81 ARG A C 1
ATOM 676 O O . ARG A 1 81 ? -7.255 2.234 -15.395 1.00 97.31 81 ARG A O 1
ATOM 683 N N . ASN A 1 82 ? -7.526 3.787 -17.011 1.00 96.94 82 ASN A N 1
ATOM 684 C CA . ASN A 1 82 ? -8.345 4.702 -16.224 1.00 96.94 82 ASN A CA 1
ATOM 685 C C . ASN A 1 82 ? -9.709 4.090 -15.902 1.00 96.94 82 ASN A C 1
ATOM 687 O O . ASN A 1 82 ? -10.143 4.169 -14.755 1.00 96.94 82 ASN A O 1
ATOM 691 N N . GLU A 1 83 ? -10.346 3.412 -16.860 1.00 96.56 83 GLU A N 1
ATOM 692 C CA . GLU A 1 83 ? -11.603 2.696 -16.623 1.00 96.56 83 GLU A CA 1
ATOM 693 C C . GLU A 1 83 ? -11.450 1.595 -15.569 1.00 96.56 83 GLU A C 1
ATOM 695 O O . GLU A 1 83 ? -12.272 1.477 -14.655 1.00 96.56 83 GLU A O 1
ATOM 700 N N . ARG A 1 84 ? -10.380 0.795 -15.657 1.00 96.81 84 ARG A N 1
ATOM 701 C CA . ARG A 1 84 ? -10.079 -0.224 -14.643 1.00 96.81 84 ARG A CA 1
ATOM 702 C C . ARG A 1 84 ? -9.846 0.409 -13.272 1.00 96.81 84 ARG A C 1
ATOM 704 O O . ARG A 1 84 ? -10.410 -0.062 -12.287 1.00 96.81 84 ARG A O 1
ATOM 711 N N . LEU A 1 85 ? -9.053 1.479 -13.209 1.00 96.62 85 LEU A N 1
ATOM 712 C CA . LEU A 1 85 ? -8.745 2.160 -11.954 1.00 96.62 85 LEU A CA 1
ATOM 713 C C . LEU A 1 85 ? -10.000 2.780 -11.327 1.00 96.62 85 LEU A C 1
ATOM 715 O O . LEU A 1 85 ? -10.156 2.737 -10.111 1.00 96.62 85 LEU A O 1
ATOM 719 N N . LEU A 1 86 ? -10.918 3.319 -12.133 1.00 97.38 86 LEU A N 1
ATOM 720 C CA . LEU A 1 86 ? -12.191 3.843 -11.643 1.00 97.38 86 LEU A CA 1
ATOM 721 C C . LEU A 1 86 ? -13.022 2.737 -10.978 1.00 97.38 86 LEU A C 1
ATOM 723 O O . LEU A 1 86 ? -13.452 2.905 -9.839 1.00 97.38 86 LEU A O 1
ATOM 727 N N . LYS A 1 87 ? -13.146 1.572 -11.628 1.00 96.75 87 LYS A N 1
ATOM 728 C CA . LYS A 1 87 ? -13.841 0.400 -11.063 1.00 96.75 87 LYS A CA 1
ATOM 729 C C . LYS A 1 87 ? -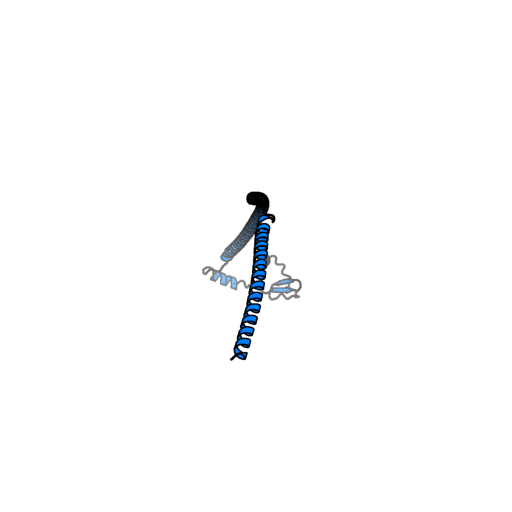13.188 -0.095 -9.770 1.00 96.75 87 LYS A C 1
ATOM 731 O O . LYS A 1 87 ? -13.885 -0.472 -8.831 1.00 96.75 87 LYS A O 1
ATOM 736 N N . GLU A 1 88 ? -11.858 -0.105 -9.700 1.00 96.75 88 GLU A N 1
ATOM 737 C CA . GLU A 1 88 ? -11.131 -0.466 -8.476 1.00 96.75 88 GLU A CA 1
ATOM 738 C C . GLU A 1 88 ? -11.404 0.527 -7.340 1.00 96.75 88 GLU A C 1
ATOM 740 O O . GLU A 1 88 ? -11.671 0.109 -6.214 1.00 96.75 88 GLU A O 1
ATOM 745 N N . ARG A 1 89 ? -11.416 1.833 -7.632 1.00 96.88 89 ARG A N 1
ATOM 746 C CA . ARG A 1 89 ? -11.726 2.876 -6.641 1.00 96.88 89 ARG A CA 1
ATOM 747 C C . ARG A 1 89 ? -13.160 2.789 -6.135 1.00 96.88 89 ARG A C 1
ATOM 749 O O . ARG A 1 89 ? -13.382 2.970 -4.942 1.00 96.88 89 ARG A O 1
ATOM 756 N N . GLU A 1 90 ? -14.119 2.490 -7.007 1.00 97.00 90 GLU A N 1
ATOM 757 C CA . GLU A 1 90 ? -15.517 2.278 -6.615 1.00 97.00 90 GLU A CA 1
ATOM 758 C C . GLU A 1 90 ? -15.665 1.074 -5.678 1.00 97.00 90 GLU A C 1
ATOM 760 O O . GLU A 1 90 ? -16.322 1.182 -4.643 1.00 97.00 90 GLU A O 1
ATOM 765 N N . ARG A 1 91 ? -14.995 -0.048 -5.981 1.00 96.69 91 ARG A N 1
ATOM 766 C CA . ARG A 1 91 ? -14.985 -1.230 -5.103 1.00 96.69 91 ARG A CA 1
ATOM 767 C C . ARG A 1 91 ? -14.356 -0.932 -3.748 1.00 96.69 91 ARG A C 1
ATOM 769 O O . ARG A 1 91 ? -14.947 -1.261 -2.726 1.00 96.69 91 ARG A O 1
ATOM 776 N N . GLN A 1 92 ? -13.200 -0.269 -3.734 1.00 96.88 92 GLN A N 1
ATOM 777 C CA . GLN A 1 92 ? -12.539 0.130 -2.489 1.00 96.88 92 GLN A CA 1
ATOM 778 C C . GLN A 1 92 ? -13.420 1.069 -1.658 1.00 96.88 92 GLN A C 1
ATOM 780 O O . GLN A 1 92 ? -13.517 0.914 -0.445 1.00 96.88 92 GLN A O 1
ATOM 785 N N . ALA A 1 93 ? -14.099 2.027 -2.294 1.00 97.06 93 ALA A N 1
ATOM 786 C CA . ALA A 1 93 ? -15.011 2.928 -1.599 1.00 97.06 93 ALA A CA 1
ATOM 787 C C . ALA A 1 93 ? -16.211 2.183 -0.987 1.00 97.06 93 ALA A C 1
ATOM 789 O O . ALA A 1 93 ? -16.626 2.517 0.124 1.00 97.06 93 ALA A O 1
ATOM 790 N N . ALA A 1 94 ? -16.748 1.177 -1.684 1.00 96.81 94 ALA A N 1
ATOM 791 C CA . ALA A 1 94 ? -17.816 0.327 -1.167 1.00 96.81 94 ALA A CA 1
ATOM 792 C C . ALA A 1 94 ? -17.349 -0.507 0.038 1.00 96.81 94 ALA A C 1
ATOM 794 O O . ALA A 1 94 ? -18.001 -0.480 1.078 1.00 96.81 94 ALA A O 1
ATOM 795 N N . GLU A 1 95 ? -16.185 -1.155 -0.059 1.00 96.81 95 GLU A N 1
ATOM 796 C CA . GLU A 1 95 ? -15.601 -1.953 1.028 1.00 96.81 95 GLU A CA 1
ATOM 797 C C . GLU A 1 95 ? -15.313 -1.102 2.275 1.00 96.81 95 GLU A C 1
ATOM 799 O O . GLU A 1 95 ? -15.625 -1.489 3.402 1.00 96.81 95 GLU A O 1
ATOM 804 N N . ILE A 1 96 ? -14.758 0.102 2.091 1.00 97.12 96 ILE A N 1
ATOM 805 C CA . ILE A 1 96 ? -14.507 1.033 3.198 1.00 97.12 96 ILE A CA 1
ATOM 806 C C . ILE A 1 96 ? -15.821 1.433 3.877 1.00 97.12 96 ILE A C 1
ATOM 808 O O . ILE A 1 96 ? -15.867 1.512 5.106 1.00 97.12 96 ILE A O 1
ATOM 812 N N . ARG A 1 97 ? -16.883 1.681 3.101 1.00 96.50 97 ARG A N 1
ATOM 813 C CA . ARG A 1 97 ? -18.196 2.047 3.645 1.00 96.50 97 ARG A CA 1
ATOM 814 C C . ARG A 1 97 ? -18.797 0.907 4.461 1.00 96.50 97 ARG A C 1
ATOM 816 O O . ARG A 1 97 ? -19.182 1.140 5.601 1.00 96.50 97 ARG A O 1
ATOM 823 N N . GLU A 1 98 ? -18.797 -0.307 3.920 1.00 96.94 98 GLU A N 1
ATOM 824 C CA . GLU A 1 98 ? -19.275 -1.501 4.624 1.00 96.94 98 GLU A CA 1
ATOM 825 C C . GLU A 1 98 ? -18.501 -1.716 5.931 1.00 96.94 98 GLU A C 1
ATOM 827 O O . GLU A 1 98 ? -19.086 -1.916 6.996 1.00 96.94 98 GLU A O 1
ATOM 832 N N . ARG A 1 99 ? -17.172 -1.580 5.889 1.00 96.81 99 ARG A N 1
ATOM 833 C CA . ARG A 1 99 ? -16.329 -1.707 7.080 1.00 96.81 99 ARG A CA 1
ATOM 834 C C . ARG A 1 99 ? -16.634 -0.640 8.129 1.00 96.81 99 ARG A C 1
ATOM 836 O O . ARG A 1 99 ? -16.584 -0.940 9.324 1.00 96.81 99 ARG A O 1
ATOM 843 N N . LEU A 1 100 ? -16.917 0.591 7.705 1.00 97.50 100 LEU A N 1
ATOM 844 C CA . LEU A 1 100 ? -17.281 1.686 8.602 1.00 97.50 100 LEU A CA 1
ATOM 845 C C . LEU A 1 100 ? -18.647 1.436 9.252 1.00 97.50 100 LEU A C 1
ATOM 847 O O . LEU A 1 100 ? -18.779 1.611 10.460 1.00 97.50 100 LEU A O 1
ATOM 851 N N . GLU A 1 101 ? -19.633 0.984 8.479 1.00 96.81 101 GLU A N 1
ATOM 852 C CA . GLU A 1 101 ? -20.966 0.632 8.979 1.00 96.81 101 GLU A CA 1
ATOM 853 C C . GLU A 1 101 ? -20.888 -0.526 9.981 1.00 96.81 101 GLU A C 1
ATOM 855 O O . GLU A 1 101 ? -21.374 -0.401 11.104 1.00 96.81 101 GLU A O 1
ATOM 860 N N . ALA A 1 102 ? -20.168 -1.600 9.648 1.00 96.62 102 ALA A N 1
ATOM 861 C CA . ALA A 1 102 ? -19.955 -2.732 10.549 1.00 96.62 102 ALA A CA 1
ATOM 862 C C . ALA A 1 102 ? -19.164 -2.357 11.815 1.00 96.62 102 ALA A C 1
ATOM 864 O O . ALA A 1 102 ? -19.337 -2.968 12.870 1.00 96.62 102 ALA A O 1
ATOM 865 N N . ALA A 1 103 ? -18.253 -1.383 11.733 1.00 96.69 103 ALA A N 1
ATOM 866 C CA . ALA A 1 103 ? -17.575 -0.845 12.910 1.00 96.69 103 ALA A CA 1
ATOM 867 C C . ALA A 1 103 ? -18.525 -0.013 13.780 1.00 96.69 103 ALA A C 1
ATOM 869 O O . ALA A 1 103 ? -18.468 -0.130 15.001 1.00 96.69 103 ALA A O 1
ATOM 870 N N . ARG A 1 104 ? -19.412 0.778 13.163 1.00 96.62 104 ARG A N 1
ATOM 871 C CA . ARG A 1 104 ? -20.393 1.592 13.883 1.00 96.62 104 ARG A CA 1
ATOM 872 C C . ARG A 1 104 ? -21.383 0.725 14.654 1.00 96.62 104 ARG A C 1
ATOM 874 O O . ARG A 1 104 ? -21.552 0.952 15.842 1.00 96.62 104 ARG A O 1
ATOM 881 N N . VAL A 1 105 ? -21.936 -0.309 14.016 1.00 96.81 105 VAL A N 1
ATOM 882 C CA . VAL A 1 105 ? -22.861 -1.257 14.666 1.00 96.81 105 VAL A CA 1
ATOM 883 C C . VAL A 1 105 ? -22.195 -1.945 15.859 1.00 96.81 105 VAL A C 1
ATOM 885 O O . VAL A 1 105 ? -22.757 -1.975 16.947 1.00 96.81 105 VAL A O 1
ATOM 888 N N . ARG A 1 106 ? -20.953 -2.425 15.706 1.00 95.19 106 ARG A N 1
ATOM 889 C CA . ARG A 1 106 ? -20.221 -3.053 16.821 1.00 95.19 106 ARG A CA 1
ATOM 890 C C . ARG A 1 106 ? -19.959 -2.102 17.984 1.00 95.19 106 ARG A C 1
ATOM 892 O O . ARG A 1 106 ? -19.946 -2.546 19.131 1.00 95.19 106 ARG A O 1
ATOM 899 N N . GLU A 1 107 ? -19.699 -0.827 17.704 1.00 96.06 107 GLU A N 1
ATOM 900 C CA . GLU A 1 107 ? -19.513 0.164 18.763 1.00 96.06 107 GLU A CA 1
ATOM 901 C C . GLU A 1 107 ? -20.841 0.513 19.441 1.00 96.06 107 GLU A C 1
ATOM 903 O O . GLU A 1 107 ? -20.873 0.592 20.664 1.00 96.06 107 GLU A O 1
ATOM 908 N N . GLU A 1 108 ? -21.934 0.641 18.683 1.00 96.56 108 GLU A N 1
ATOM 909 C CA . GLU A 1 108 ? -23.288 0.828 19.223 1.00 96.56 108 GLU A CA 1
ATOM 910 C C . GLU A 1 108 ? -23.658 -0.327 20.173 1.00 96.56 108 GLU A C 1
ATOM 912 O O . GLU A 1 108 ? -23.932 -0.082 21.346 1.00 96.56 108 GLU A O 1
ATOM 917 N N . GLU A 1 109 ? -23.515 -1.586 19.745 1.00 96.06 109 GLU A N 1
ATOM 918 C CA . GLU A 1 109 ? -23.759 -2.761 20.599 1.00 96.06 109 GLU A CA 1
ATOM 919 C C . GLU A 1 109 ? -22.866 -2.784 21.852 1.00 96.06 109 GLU A C 1
ATOM 921 O O . GLU A 1 109 ? -23.276 -3.197 22.939 1.00 96.06 109 GLU A O 1
ATOM 926 N N . ARG A 1 110 ? -21.600 -2.371 21.718 1.00 95.56 110 ARG A N 1
ATOM 927 C CA . ARG A 1 110 ? -20.670 -2.303 22.850 1.00 95.56 110 ARG A CA 1
ATOM 928 C C . ARG A 1 110 ? -21.105 -1.238 23.852 1.00 95.56 110 ARG A C 1
ATOM 930 O O . ARG A 1 110 ? -21.041 -1.493 25.054 1.00 95.56 110 ARG A O 1
ATOM 937 N N . MET A 1 111 ? -21.525 -0.074 23.370 1.00 95.38 111 MET A N 1
ATOM 938 C CA . MET A 1 111 ? -22.025 1.010 24.207 1.00 95.38 111 MET A CA 1
ATOM 939 C C . MET A 1 111 ? -23.306 0.595 24.929 1.00 95.38 111 MET A C 1
ATOM 941 O O . MET A 1 111 ? -23.385 0.781 26.140 1.00 95.38 111 MET A O 1
ATOM 945 N N . GLU A 1 112 ? -24.242 -0.061 24.242 1.00 96.31 112 GLU A N 1
ATOM 946 C CA . GLU A 1 112 ? -25.469 -0.591 24.849 1.00 96.31 112 GLU A CA 1
ATOM 947 C C . GLU A 1 112 ? -25.168 -1.586 25.980 1.00 96.31 112 GLU A C 1
ATOM 949 O O . GLU A 1 112 ? -25.702 -1.447 27.083 1.00 96.31 112 GLU A O 1
ATOM 954 N N . ARG A 1 113 ? -24.239 -2.531 25.767 1.00 95.00 113 ARG A N 1
ATOM 955 C CA . ARG A 1 113 ? -23.809 -3.470 26.822 1.00 95.00 113 ARG A CA 1
ATOM 956 C C . ARG A 1 113 ? -23.197 -2.753 28.024 1.00 95.00 113 ARG A C 1
ATOM 958 O O . ARG A 1 113 ? -23.480 -3.105 29.168 1.00 95.00 113 ARG A O 1
ATOM 965 N N . ILE A 1 114 ? -22.350 -1.750 27.785 1.00 95.44 114 ILE A N 1
ATOM 966 C CA . ILE A 1 114 ? -21.740 -0.958 28.862 1.00 95.44 114 ILE A CA 1
ATOM 967 C C . ILE A 1 114 ? -22.820 -0.196 29.635 1.00 95.44 114 ILE A C 1
ATOM 969 O O . ILE A 1 114 ? -22.801 -0.195 30.865 1.00 95.44 114 ILE A O 1
ATOM 973 N N . GLU A 1 115 ? -23.774 0.425 28.945 1.00 95.69 115 GLU A N 1
ATOM 974 C CA . GLU A 1 115 ? -24.880 1.138 29.581 1.00 95.69 115 GLU A CA 1
ATOM 975 C C . GLU A 1 115 ? -25.754 0.214 30.430 1.00 95.69 115 GLU A C 1
ATOM 977 O O . GLU A 1 115 ? -26.154 0.595 31.533 1.00 95.69 115 GLU A O 1
ATOM 982 N N . GLU A 1 116 ? -26.017 -1.004 29.959 1.00 95.12 116 GLU A N 1
ATOM 983 C CA . GLU A 1 116 ? -26.771 -2.000 30.714 1.00 95.12 116 GLU A CA 1
ATOM 984 C C . GLU A 1 116 ? -26.029 -2.426 31.987 1.00 95.12 116 GLU A C 1
ATOM 986 O O . GLU A 1 116 ? -26.620 -2.445 33.069 1.00 95.12 116 GLU A O 1
ATOM 991 N N . ILE A 1 117 ? -24.720 -2.687 31.889 1.00 94.62 117 ILE A N 1
ATOM 992 C CA . ILE A 1 117 ? -23.875 -3.005 33.049 1.00 94.62 117 ILE A CA 1
ATOM 993 C C . ILE A 1 117 ? -23.886 -1.847 34.046 1.00 94.62 117 ILE A C 1
ATOM 995 O O . ILE A 1 117 ? -24.133 -2.059 35.230 1.00 94.62 117 ILE A O 1
ATOM 999 N N . VAL A 1 118 ? -23.681 -0.612 33.580 1.00 95.44 118 VAL A N 1
ATOM 1000 C CA . VAL A 1 118 ? -23.692 0.578 34.442 1.00 95.44 118 VAL A CA 1
ATOM 1001 C C . VAL A 1 118 ? -25.055 0.764 35.107 1.00 95.44 118 VAL A C 1
ATOM 1003 O O . VAL A 1 118 ? -25.122 1.152 36.272 1.00 95.44 118 VAL A O 1
ATOM 1006 N N . ARG A 1 119 ? -26.156 0.494 34.399 1.00 95.06 119 ARG A N 1
ATOM 1007 C CA . ARG A 1 119 ? -27.507 0.571 34.966 1.00 95.06 119 ARG A CA 1
ATOM 1008 C C . ARG A 1 119 ? -27.714 -0.489 36.045 1.00 95.06 119 ARG A C 1
ATOM 1010 O O . ARG A 1 119 ? -28.192 -0.142 37.121 1.00 95.06 119 ARG A O 1
ATOM 1017 N N . ARG A 1 120 ? -27.314 -1.738 35.790 1.00 93.56 120 ARG A N 1
ATOM 1018 C CA . ARG A 1 120 ? -27.379 -2.836 36.768 1.00 93.56 120 ARG A CA 1
ATOM 1019 C C . ARG A 1 120 ? -26.562 -2.509 38.016 1.00 93.56 120 ARG A C 1
ATOM 1021 O O . ARG A 1 120 ? -27.073 -2.622 39.124 1.00 93.56 120 ARG A O 1
ATOM 1028 N N . GLU A 1 121 ? -25.344 -2.010 37.834 1.00 93.44 121 GLU A N 1
ATOM 1029 C CA . GLU A 1 121 ? -24.460 -1.645 38.941 1.00 93.44 121 GLU A CA 1
ATOM 1030 C C . GLU A 1 121 ? -25.020 -0.479 39.764 1.00 93.44 121 GLU A C 1
ATOM 1032 O O . GLU A 1 121 ? -24.936 -0.489 40.986 1.00 93.44 121 GLU A O 1
ATOM 1037 N N . LYS A 1 122 ? -25.665 0.508 39.128 1.00 93.25 122 LYS A N 1
ATOM 1038 C CA . LYS A 1 122 ? -26.355 1.598 39.841 1.00 93.25 122 LYS A CA 1
ATOM 1039 C C . LYS A 1 122 ? -27.518 1.103 40.699 1.00 93.25 122 LYS A C 1
ATOM 1041 O O . LYS A 1 122 ? -27.759 1.672 41.760 1.00 93.25 122 LYS A O 1
ATOM 1046 N N . GLU A 1 123 ? -28.250 0.089 40.243 1.00 93.62 123 GLU A N 1
ATOM 1047 C CA . GLU A 1 123 ? -29.315 -0.529 41.036 1.00 93.62 123 GLU A CA 1
ATOM 1048 C C . GLU A 1 123 ? -28.734 -1.335 42.207 1.00 93.62 123 GLU A C 1
ATOM 1050 O O . GLU A 1 123 ? -29.180 -1.160 43.341 1.00 93.62 123 GLU A O 1
ATOM 1055 N N . LEU A 1 124 ? -27.680 -2.124 41.970 1.00 90.38 124 LEU A N 1
ATOM 1056 C CA . LEU A 1 124 ? -26.972 -2.869 43.018 1.00 90.38 124 LEU A CA 1
ATOM 1057 C C . LEU A 1 124 ? -26.320 -1.945 44.054 1.00 90.38 124 LEU A C 1
ATOM 1059 O O . LEU A 1 124 ? -26.388 -2.224 45.250 1.00 90.38 124 LEU A O 1
ATOM 1063 N N . ALA A 1 125 ? -25.779 -0.802 43.632 1.00 89.81 125 ALA A N 1
ATOM 1064 C CA . ALA A 1 125 ? -25.136 0.160 44.520 1.00 89.81 125 ALA A CA 1
ATOM 1065 C C . ALA A 1 125 ? -26.074 0.709 45.606 1.00 89.81 125 ALA A C 1
ATOM 1067 O O . ALA A 1 125 ? -25.612 1.088 46.681 1.00 89.81 125 ALA A O 1
ATOM 1068 N N . LYS A 1 126 ? -27.394 0.708 45.374 1.00 89.75 126 LYS A N 1
ATOM 1069 C CA . LYS A 1 126 ? -28.391 1.087 46.392 1.00 89.75 126 LYS A CA 1
ATOM 1070 C C . LYS A 1 126 ? -28.451 0.089 47.551 1.00 89.75 126 LYS A C 1
ATOM 1072 O O . LYS A 1 126 ? -28.867 0.458 48.642 1.00 89.75 126 LYS A O 1
ATOM 1077 N N . THR A 1 127 ? -28.058 -1.161 47.312 1.00 87.75 127 THR A N 1
ATOM 1078 C CA . THR A 1 127 ? -28.032 -2.232 48.322 1.00 87.75 127 THR A CA 1
ATOM 1079 C C . THR A 1 127 ? -26.708 -2.309 49.083 1.00 87.75 127 THR A C 1
ATOM 1081 O O . THR A 1 127 ? -26.581 -3.106 50.011 1.00 87.75 127 THR A O 1
ATOM 1084 N N . PHE A 1 128 ? -25.716 -1.484 48.727 1.00 90.00 128 PHE A N 1
ATOM 1085 C CA . PHE A 1 128 ? -24.422 -1.483 49.401 1.00 90.00 128 PHE A CA 1
ATOM 1086 C C . PHE A 1 128 ? -24.523 -0.942 50.828 1.00 90.00 128 PHE A C 1
ATOM 1088 O O . PHE A 1 128 ? -25.252 0.005 51.124 1.00 90.00 128 PHE A O 1
ATOM 1095 N N . ILE A 1 129 ? -23.741 -1.549 51.720 1.00 90.50 129 ILE A N 1
ATOM 1096 C CA . ILE A 1 129 ? -23.687 -1.167 53.128 1.00 90.50 129 ILE A CA 1
ATOM 1097 C C . ILE A 1 129 ? -22.837 0.101 53.246 1.00 90.50 129 ILE A C 1
ATOM 1099 O O . ILE A 1 129 ? -21.624 0.080 53.035 1.00 90.50 129 ILE A O 1
ATOM 1103 N N . THR A 1 130 ? -23.483 1.216 53.575 1.00 91.06 130 THR A N 1
ATOM 1104 C CA . THR A 1 130 ? -22.824 2.480 53.924 1.00 91.06 130 THR A CA 1
ATOM 1105 C C . THR A 1 130 ? -22.598 2.562 55.435 1.00 91.06 130 THR A C 1
ATOM 1107 O O . THR A 1 130 ? -23.151 1.772 56.198 1.00 91.06 130 THR A O 1
ATOM 1110 N N . HIS A 1 131 ? -21.797 3.533 55.890 1.00 89.94 131 HIS A N 1
ATOM 1111 C CA . HIS A 1 131 ? -21.514 3.715 57.322 1.00 89.94 131 HIS A CA 1
ATOM 1112 C C . HIS A 1 131 ? -22.790 3.901 58.162 1.00 89.94 131 HIS A C 1
ATOM 1114 O O . HIS A 1 131 ? -22.856 3.429 59.290 1.00 89.94 131 HIS A O 1
ATOM 1120 N N . GLU A 1 132 ? -23.814 4.531 57.583 1.00 89.81 132 GLU A N 1
ATOM 1121 C CA . GLU A 1 132 ? -25.098 4.803 58.236 1.00 89.81 132 GLU A CA 1
ATOM 1122 C C . GLU A 1 132 ? -25.989 3.553 58.370 1.00 89.81 132 GLU A C 1
ATOM 1124 O O . GLU A 1 132 ? -26.751 3.454 59.324 1.00 89.81 132 GLU A O 1
ATOM 1129 N N . ASN A 1 133 ? -25.886 2.583 57.450 1.00 87.56 133 ASN A N 1
ATOM 1130 C CA . ASN A 1 133 ? -26.691 1.348 57.437 1.00 87.56 133 ASN A CA 1
ATOM 1131 C C . ASN A 1 133 ? -25.913 0.126 57.975 1.00 87.56 133 ASN A C 1
ATOM 1133 O O . ASN A 1 133 ? -26.256 -1.021 57.694 1.00 87.56 133 ASN A O 1
ATOM 1137 N N . LEU A 1 134 ? -24.805 0.355 58.686 1.00 90.06 134 LEU A N 1
ATOM 1138 C CA . LEU A 1 134 ? -23.886 -0.709 59.089 1.00 90.06 134 LEU A CA 1
ATOM 1139 C C . LEU A 1 134 ? -24.450 -1.575 60.224 1.00 90.06 134 LEU A C 1
ATOM 1141 O O . LEU A 1 134 ? -24.422 -2.800 60.131 1.00 90.06 134 LEU A O 1
ATOM 1145 N N . GLU A 1 135 ? -24.958 -0.952 61.289 1.00 91.38 135 GLU A N 1
ATOM 1146 C CA . GLU A 1 135 ? -25.453 -1.659 62.482 1.00 91.38 135 GLU A CA 1
ATOM 1147 C C . GLU A 1 135 ? -26.677 -2.528 62.154 1.00 91.38 135 GLU A C 1
ATOM 1149 O O . GLU A 1 135 ? -26.722 -3.712 62.488 1.00 91.38 135 GLU A O 1
ATOM 1154 N N . THR A 1 136 ? -27.616 -1.974 61.388 1.00 90.12 136 THR A N 1
ATOM 1155 C CA . THR A 1 136 ? -28.815 -2.653 60.875 1.00 90.12 136 THR A CA 1
ATOM 1156 C C . THR A 1 136 ? -28.478 -3.840 59.971 1.00 90.12 136 THR A C 1
ATOM 1158 O O . THR A 1 136 ? -29.092 -4.902 60.090 1.00 90.12 136 THR A O 1
ATOM 1161 N N . ALA A 1 137 ? -27.477 -3.707 59.094 1.00 89.00 137 ALA A N 1
ATOM 1162 C CA . ALA A 1 137 ? -27.037 -4.802 58.231 1.00 89.00 137 ALA A CA 1
ATOM 1163 C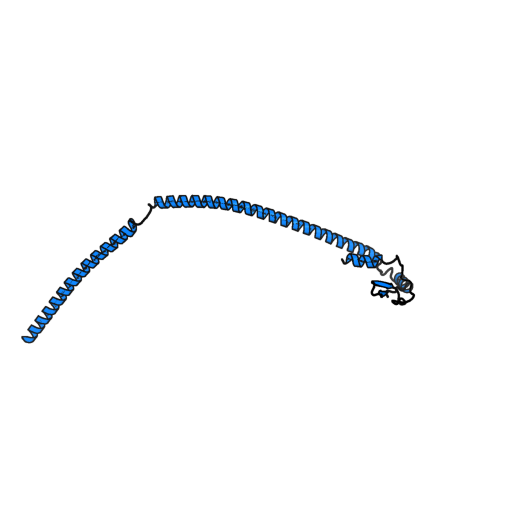 C . ALA A 1 137 ? -26.404 -5.961 59.026 1.00 89.00 137 ALA A C 1
ATOM 1165 O O . ALA A 1 137 ? -26.610 -7.127 58.680 1.00 89.00 137 ALA A O 1
ATOM 1166 N N . ILE A 1 138 ? -25.668 -5.665 60.107 1.00 90.12 138 ILE A N 1
ATOM 1167 C CA . ILE A 1 138 ? -25.069 -6.687 60.984 1.00 90.12 138 ILE A CA 1
ATOM 1168 C C . ILE A 1 138 ? -26.161 -7.501 61.685 1.00 90.12 138 ILE A C 1
ATOM 1170 O O . ILE A 1 138 ? -26.104 -8.732 61.684 1.00 90.12 138 ILE A O 1
ATOM 1174 N N . GLU A 1 139 ? -27.173 -6.838 62.246 1.00 91.25 139 GLU A N 1
ATOM 1175 C CA . GLU A 1 139 ? -28.291 -7.521 62.907 1.00 91.25 139 GLU A CA 1
ATOM 1176 C C . GLU A 1 139 ? -29.065 -8.420 61.934 1.00 91.25 139 GLU A C 1
ATOM 1178 O O . GLU A 1 139 ? -29.352 -9.578 62.247 1.00 91.25 139 GLU A O 1
ATOM 1183 N N . GLN A 1 140 ? -29.338 -7.928 60.721 1.00 89.50 140 GLN A N 1
ATOM 1184 C CA . GLN A 1 140 ? -30.027 -8.698 59.687 1.00 89.50 140 GLN A CA 1
ATOM 1185 C C . GLN A 1 140 ? -29.223 -9.930 59.240 1.00 89.50 140 GLN A C 1
ATOM 1187 O O . GLN A 1 140 ? -29.802 -11.000 59.037 1.00 89.50 140 GLN A O 1
ATOM 1192 N N . ALA A 1 141 ? -27.898 -9.809 59.122 1.00 89.31 141 ALA A N 1
ATOM 1193 C CA . ALA A 1 141 ? -27.025 -10.921 58.750 1.00 89.31 141 ALA A CA 1
ATOM 1194 C C . ALA A 1 141 ? -26.945 -12.001 59.843 1.00 89.31 141 ALA A C 1
ATOM 1196 O O . ALA A 1 141 ? -26.903 -13.191 59.533 1.00 89.31 141 ALA A O 1
ATOM 1197 N N . LEU A 1 142 ? -26.960 -11.607 61.122 1.00 91.69 142 LEU A N 1
ATOM 1198 C CA . LEU A 1 142 ? -27.003 -12.553 62.243 1.00 91.69 142 LEU A CA 1
ATOM 1199 C C . LEU A 1 142 ? -28.360 -13.261 62.348 1.00 91.69 142 LEU A C 1
ATOM 1201 O O . LEU A 1 142 ? -28.410 -14.441 62.696 1.00 91.69 142 LEU A O 1
ATOM 1205 N N . ALA A 1 143 ? -29.451 -12.554 62.039 1.00 91.50 143 ALA A N 1
ATOM 1206 C CA . ALA A 1 143 ? -30.803 -13.103 62.076 1.00 91.50 143 ALA A CA 1
ATOM 1207 C C . ALA A 1 143 ? -31.089 -14.086 60.927 1.00 91.50 143 ALA A C 1
ATOM 1209 O O . ALA A 1 143 ? -31.877 -15.015 61.110 1.00 91.50 143 ALA A O 1
ATOM 1210 N N . ASN A 1 144 ? -30.466 -13.901 59.758 1.00 86.56 144 ASN A N 1
ATOM 1211 C CA . ASN A 1 144 ? -30.704 -14.723 58.572 1.00 86.56 144 ASN A CA 1
ATOM 1212 C C . ASN A 1 144 ? -29.404 -15.333 58.003 1.00 86.56 144 ASN A C 1
ATOM 1214 O O . ASN A 1 144 ? -28.840 -14.800 57.044 1.00 86.56 144 ASN A O 1
ATOM 1218 N N . PRO A 1 145 ? -28.920 -16.460 58.558 1.00 85.06 145 PRO A N 1
ATOM 1219 C CA . PRO A 1 145 ? -27.774 -17.171 58.001 1.00 85.06 145 PRO A CA 1
ATOM 1220 C C . PRO A 1 145 ? -28.137 -17.840 56.663 1.00 85.06 145 PRO A C 1
ATOM 1222 O O . PRO A 1 145 ? -29.011 -18.703 56.603 1.00 85.06 145 PRO A O 1
ATOM 1225 N N . VAL A 1 146 ? -27.429 -17.475 55.590 1.00 83.25 146 VAL A N 1
ATOM 1226 C CA . VAL A 1 146 ? -27.621 -18.044 54.242 1.00 83.25 146 VAL A CA 1
ATOM 1227 C C . VAL A 1 146 ? -26.661 -19.219 54.012 1.00 83.25 146 VAL A C 1
ATOM 1229 O O . VAL A 1 146 ? -25.451 -19.080 54.191 1.00 83.25 146 VAL A O 1
ATOM 1232 N N . ASP A 1 147 ? -27.190 -20.377 53.599 1.00 84.69 147 ASP A N 1
ATOM 1233 C CA . ASP A 1 147 ? -26.412 -21.573 53.234 1.00 84.69 147 ASP A CA 1
ATOM 1234 C C . ASP A 1 147 ? -26.219 -21.656 51.710 1.00 84.69 147 ASP A C 1
ATOM 1236 O O . ASP A 1 147 ? -27.185 -21.802 50.962 1.00 84.69 147 ASP A O 1
ATOM 1240 N N . TYR A 1 148 ? -24.967 -21.598 51.251 1.00 84.62 148 TYR A N 1
ATOM 1241 C CA . TYR A 1 148 ? -24.605 -21.740 49.833 1.00 84.62 148 TYR A CA 1
ATOM 1242 C C . TYR A 1 148 ? -24.276 -23.186 49.429 1.00 84.62 148 TYR A C 1
ATOM 1244 O O . TYR A 1 148 ? -23.904 -23.423 48.281 1.00 84.62 148 TYR A O 1
ATOM 1252 N N . ASN A 1 149 ? -24.376 -24.163 50.337 1.00 85.19 149 ASN A N 1
ATOM 1253 C CA . ASN A 1 149 ? -24.062 -25.552 50.009 1.00 85.19 149 ASN A CA 1
ATOM 1254 C C . ASN A 1 149 ? -25.091 -26.135 49.032 1.00 85.19 149 ASN A C 1
ATOM 1256 O O . ASN A 1 149 ? -26.295 -26.119 49.291 1.00 85.19 149 ASN A O 1
ATOM 1260 N N . PHE A 1 150 ? -24.613 -26.718 47.934 1.00 85.00 150 PHE A N 1
ATOM 1261 C CA . PHE A 1 150 ? -25.426 -27.506 47.014 1.00 85.00 150 PHE A CA 1
ATOM 1262 C C . PHE A 1 150 ? -24.637 -2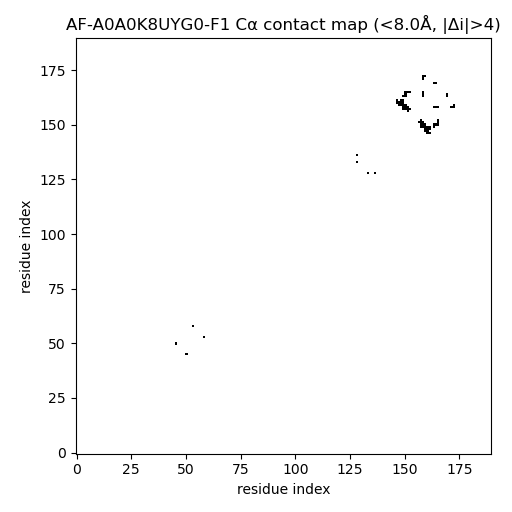8.707 46.481 1.00 85.00 150 PHE A C 1
ATOM 1264 O O . PHE A 1 150 ? -23.407 -28.697 46.455 1.00 85.00 150 PHE A O 1
ATOM 1271 N N . SER A 1 151 ? -25.345 -29.751 46.059 1.00 81.25 151 SER A N 1
ATOM 1272 C CA . SER A 1 151 ? -24.794 -30.908 45.353 1.00 81.25 151 SER A CA 1
ATOM 1273 C C . SER A 1 151 ? -25.433 -31.038 43.969 1.00 81.25 151 SER A C 1
ATOM 1275 O O . SER A 1 151 ? -26.558 -30.590 43.756 1.00 81.25 151 SER A O 1
ATOM 1277 N N . ILE A 1 152 ? -24.692 -31.601 43.013 1.00 83.38 152 ILE A N 1
ATOM 1278 C CA . ILE A 1 152 ? -25.139 -31.804 41.629 1.00 83.38 152 ILE A CA 1
ATOM 1279 C C . ILE A 1 152 ? -25.060 -33.297 41.315 1.00 83.38 152 ILE A C 1
ATOM 1281 O O . ILE A 1 152 ? -24.050 -33.935 41.614 1.00 83.38 152 ILE A O 1
ATOM 1285 N N . ASP A 1 153 ? -26.119 -33.846 40.725 1.00 82.50 153 ASP A N 1
ATOM 1286 C CA . ASP A 1 153 ? -26.152 -35.236 40.256 1.00 82.50 153 ASP A CA 1
ATOM 1287 C C . ASP A 1 153 ? -25.614 -35.375 38.820 1.00 82.50 153 ASP A C 1
ATOM 1289 O O . ASP A 1 153 ? -25.514 -34.400 38.076 1.00 82.50 153 ASP A O 1
ATOM 1293 N N . LEU A 1 154 ? -25.320 -36.601 38.387 1.00 83.69 154 LEU A N 1
ATOM 1294 C CA . LEU A 1 154 ? -24.850 -36.916 37.029 1.00 83.69 154 LEU A CA 1
ATOM 1295 C C . LEU A 1 154 ? -25.850 -36.493 35.932 1.00 83.69 154 LEU A C 1
ATOM 1297 O O . LEU A 1 154 ? -25.461 -36.299 34.784 1.00 83.69 154 LEU A O 1
ATOM 1301 N N . GLN A 1 155 ? -27.127 -36.327 36.283 1.00 82.25 155 GLN A N 1
ATOM 1302 C CA . GLN A 1 155 ? -28.210 -35.842 35.421 1.00 82.25 155 GLN A CA 1
ATOM 1303 C C . GLN A 1 155 ? -28.350 -34.307 35.434 1.00 82.25 155 GLN A C 1
ATOM 1305 O O . GLN A 1 155 ? -29.243 -33.779 34.778 1.00 82.25 155 GLN A O 1
ATOM 1310 N N . GLY A 1 156 ? -27.495 -33.588 36.170 1.00 81.31 156 GLY A N 1
ATOM 1311 C CA . GLY A 1 156 ? -27.493 -32.122 36.236 1.00 81.31 156 GLY A CA 1
ATOM 1312 C C . GLY A 1 156 ? -28.505 -31.513 37.213 1.00 81.31 156 GLY A C 1
ATOM 1313 O O . GLY A 1 156 ? -28.693 -30.300 37.214 1.00 81.31 156 GLY A O 1
ATOM 1314 N N . ASN A 1 157 ? -29.151 -32.320 38.059 1.00 85.56 157 ASN A N 1
ATOM 1315 C CA . ASN A 1 157 ? -30.085 -31.819 39.070 1.00 85.56 157 ASN A CA 1
ATOM 1316 C C . ASN A 1 157 ? -29.325 -31.204 40.253 1.00 85.56 157 ASN A C 1
ATOM 1318 O O . ASN A 1 157 ? -28.411 -31.835 40.786 1.00 85.56 157 ASN A O 1
ATOM 1322 N N . ILE A 1 158 ? -29.727 -30.000 40.678 1.00 82.38 158 ILE A N 1
ATOM 1323 C CA . ILE A 1 158 ? -29.118 -29.267 41.798 1.00 82.38 158 ILE A CA 1
ATOM 1324 C C . ILE A 1 158 ? -29.933 -29.507 43.075 1.00 82.38 158 ILE A C 1
ATOM 1326 O O . ILE A 1 158 ? -31.121 -29.193 43.138 1.00 82.38 158 ILE A O 1
ATOM 1330 N N . TYR A 1 159 ? -29.279 -30.000 44.122 1.00 80.88 159 TYR A N 1
ATOM 1331 C CA . TYR A 1 159 ? -29.849 -30.184 45.455 1.00 80.88 159 TYR A CA 1
ATOM 1332 C C . TYR A 1 159 ? -29.215 -29.180 46.416 1.00 80.88 159 TYR A C 1
ATOM 1334 O O . TYR A 1 159 ? -28.021 -29.256 46.698 1.00 80.88 159 TYR A O 1
ATOM 1342 N N . ARG A 1 160 ? -29.997 -28.206 46.891 1.00 78.88 160 ARG A N 1
ATOM 1343 C CA . ARG A 1 160 ? -29.527 -27.152 47.803 1.00 78.88 160 ARG A CA 1
ATOM 1344 C C . ARG A 1 160 ? -29.714 -27.568 49.264 1.00 78.88 160 ARG A C 1
ATOM 1346 O O . ARG A 1 160 ? -30.767 -28.076 49.641 1.00 78.88 160 ARG A O 1
ATOM 1353 N N . GLY A 1 161 ? -28.711 -27.281 50.086 1.00 73.56 161 GLY A N 1
ATOM 1354 C CA . GLY A 1 161 ? -28.721 -27.450 51.536 1.00 73.56 161 GLY A CA 1
ATOM 1355 C C . GLY A 1 161 ? -27.770 -28.538 52.036 1.00 73.56 161 GLY A C 1
ATOM 1356 O O . GLY A 1 161 ? -27.656 -29.618 51.451 1.00 73.56 161 GLY A O 1
ATOM 1357 N N . ARG A 1 162 ? -27.142 -28.274 53.188 1.00 66.62 162 ARG A N 1
ATOM 1358 C CA . ARG A 1 162 ? -26.155 -29.143 53.864 1.00 66.62 162 ARG A CA 1
ATOM 1359 C C . ARG A 1 162 ? -26.607 -30.586 54.139 1.00 66.62 162 ARG A C 1
ATOM 1361 O O . ARG A 1 162 ? -25.767 -31.464 54.321 1.00 66.62 162 ARG A O 1
ATOM 1368 N N . THR A 1 163 ? -27.913 -30.840 54.201 1.00 64.75 163 THR A N 1
ATOM 1369 C CA . THR A 1 163 ? -28.492 -32.161 54.521 1.00 64.75 163 THR A CA 1
ATOM 1370 C C . THR A 1 163 ? -28.966 -32.926 53.278 1.00 64.75 163 THR A C 1
ATOM 1372 O O . THR A 1 163 ? -29.391 -34.075 53.387 1.00 64.75 163 THR A O 1
ATOM 1375 N N . THR A 1 164 ? -28.896 -32.324 52.087 1.00 62.91 164 THR A N 1
ATOM 1376 C CA . THR A 1 164 ? -29.371 -32.954 50.848 1.00 62.91 164 THR A CA 1
ATOM 1377 C C . THR A 1 164 ? -28.234 -33.718 50.164 1.00 62.91 164 THR A C 1
ATOM 1379 O O . THR A 1 164 ? -27.299 -33.137 49.625 1.00 62.91 164 THR A O 1
ATOM 1382 N N . LEU A 1 165 ? -28.285 -35.050 50.253 1.00 57.50 165 LEU A N 1
ATOM 1383 C CA . LEU A 1 165 ? -27.372 -35.969 49.566 1.00 57.50 165 LEU A CA 1
ATOM 1384 C C . LEU A 1 165 ? -28.037 -36.499 48.285 1.00 57.50 165 LEU A C 1
ATOM 1386 O O . LEU A 1 165 ? -29.243 -36.782 48.323 1.00 57.50 165 LEU A O 1
ATOM 1390 N N . PRO A 1 166 ? -27.279 -36.728 47.197 1.00 53.97 166 PRO A N 1
ATOM 1391 C CA . PRO A 1 166 ? -27.788 -37.435 46.025 1.00 53.97 166 PRO A CA 1
ATOM 1392 C C . PRO A 1 166 ? -28.190 -38.861 46.444 1.00 53.97 166 PRO A C 1
ATOM 1394 O O . PRO A 1 166 ? -27.350 -39.671 46.835 1.00 53.97 166 PRO A O 1
ATOM 1397 N N . GLY A 1 167 ? -29.500 -39.137 46.462 1.00 56.66 167 GLY A N 1
ATOM 1398 C CA . GLY A 1 167 ? -30.090 -40.414 46.898 1.00 56.66 167 GLY A CA 1
ATOM 1399 C C . GLY A 1 167 ? -30.787 -40.416 48.271 1.00 56.66 167 GLY A C 1
ATOM 1400 O O . GLY A 1 167 ? -31.329 -41.446 48.673 1.00 56.66 167 GLY A O 1
ATOM 1401 N N . GLY A 1 168 ? -30.815 -39.294 49.000 1.00 51.59 168 GLY A N 1
ATOM 1402 C CA . GLY A 1 168 ? -31.591 -39.153 50.241 1.00 51.59 168 GLY A CA 1
ATOM 1403 C C . GLY A 1 168 ? -33.068 -38.808 49.995 1.00 51.59 168 GLY A C 1
ATOM 1404 O O . GLY A 1 168 ? -33.405 -38.222 48.972 1.00 51.59 168 GLY A O 1
ATOM 1405 N N . LYS A 1 169 ? -33.956 -39.103 50.962 1.00 47.34 169 LYS A N 1
ATOM 1406 C CA . LYS A 1 169 ? -35.391 -38.712 50.976 1.00 47.34 169 LYS A CA 1
ATOM 1407 C C . LYS A 1 169 ? -35.610 -37.188 51.124 1.00 47.34 169 LYS A C 1
ATOM 1409 O O . LYS A 1 169 ? -36.497 -36.759 51.855 1.00 47.34 169 LYS A O 1
ATOM 1414 N N . GLY A 1 170 ? -34.767 -36.366 50.511 1.00 48.75 170 GLY A N 1
ATOM 1415 C CA . GLY A 1 170 ? -34.984 -34.932 50.398 1.00 48.75 170 GLY A CA 1
ATOM 1416 C C . GLY A 1 170 ? -35.887 -34.678 49.203 1.00 48.75 170 GLY A C 1
ATOM 1417 O O . GLY A 1 170 ? -35.580 -35.107 48.092 1.00 48.75 170 GLY A O 1
ATOM 1418 N N . THR A 1 171 ? -37.019 -34.021 49.428 1.00 51.62 171 THR A N 1
ATOM 1419 C CA . THR A 1 171 ? -37.879 -33.540 48.348 1.00 51.62 171 THR A CA 1
ATOM 1420 C C . THR A 1 171 ? -37.033 -32.647 47.432 1.00 51.62 171 THR A C 1
ATOM 1422 O O . THR A 1 171 ? -36.353 -31.760 47.956 1.00 51.62 171 THR A O 1
ATOM 1425 N N . PRO A 1 172 ? -37.022 -32.857 46.099 1.00 51.03 172 PRO A N 1
ATOM 1426 C CA . PRO A 1 172 ? -36.384 -31.909 45.195 1.00 51.03 172 PRO A CA 1
ATOM 1427 C C . PRO A 1 172 ? -36.991 -30.536 45.469 1.00 51.03 172 PRO A C 1
ATOM 1429 O O . PRO A 1 172 ? -38.210 -30.415 45.617 1.00 51.03 172 PRO A O 1
ATOM 1432 N N . ALA A 1 173 ? -36.145 -29.519 45.603 1.00 50.12 173 ALA A N 1
ATOM 1433 C CA . ALA A 1 173 ? -36.614 -28.158 45.768 1.00 50.12 173 ALA A CA 1
ATOM 1434 C C . ALA A 1 173 ? -37.348 -27.748 44.483 1.00 50.12 173 ALA A C 1
ATOM 1436 O O . ALA A 1 173 ? -36.748 -27.262 43.532 1.00 50.12 173 ALA A O 1
ATOM 1437 N N . THR A 1 174 ? -38.666 -27.950 44.436 1.00 49.56 174 THR A N 1
ATOM 1438 C CA . THR A 1 174 ? -39.551 -27.162 43.580 1.00 49.56 174 THR A CA 1
ATOM 1439 C C . THR A 1 174 ? -39.605 -25.766 44.184 1.00 49.56 174 THR A C 1
ATOM 1441 O O . THR A 1 174 ? -40.523 -25.436 44.932 1.00 49.56 174 THR A O 1
ATOM 1444 N N . SER A 1 175 ? -38.572 -24.966 43.939 1.00 37.94 175 SER A N 1
ATOM 1445 C CA . SER A 1 175 ? -38.498 -23.578 44.380 1.00 37.94 175 SER A CA 1
ATOM 1446 C C . SER A 1 175 ? -38.459 -22.677 43.157 1.00 37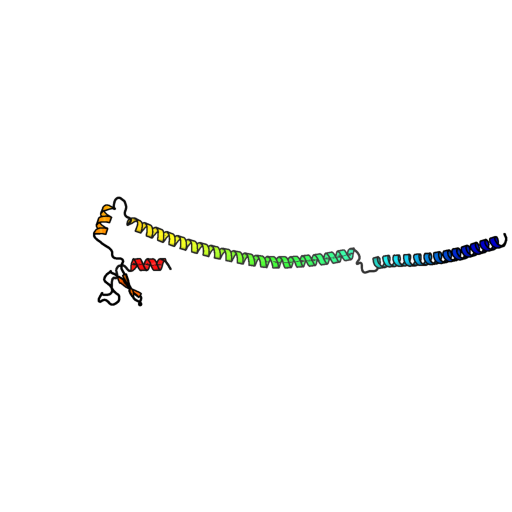.94 175 SER A C 1
ATOM 1448 O O . SER A 1 175 ? -37.393 -22.331 42.666 1.00 37.94 175 SER A O 1
ATOM 1450 N N . GLY A 1 176 ? -39.642 -22.255 42.709 1.00 44.38 176 GLY A N 1
ATOM 1451 C CA . GLY A 1 176 ? -39.819 -21.148 41.768 1.00 44.38 176 GLY A CA 1
ATOM 1452 C C . GLY A 1 176 ? -39.466 -19.779 42.359 1.00 44.38 176 GLY A C 1
ATOM 1453 O O . GLY A 1 176 ? -40.175 -18.813 42.110 1.00 44.38 176 GLY A O 1
ATOM 1454 N N . VAL A 1 177 ? -38.412 -19.675 43.168 1.00 46.44 177 VAL A N 1
ATOM 1455 C CA . VAL A 1 177 ? -37.912 -18.410 43.714 1.00 46.44 177 VAL A CA 1
ATOM 1456 C C . VAL A 1 177 ? -36.411 -18.584 43.938 1.00 46.44 177 VAL A C 1
ATOM 1458 O O . VAL A 1 177 ? -36.033 -19.118 44.973 1.00 46.44 177 VAL A O 1
ATOM 1461 N N . GLN A 1 178 ? -35.598 -18.221 42.936 1.00 43.69 178 GLN A N 1
ATOM 1462 C CA . GLN A 1 178 ? -34.137 -17.940 42.948 1.00 43.69 178 GLN A CA 1
ATOM 1463 C C . GLN A 1 178 ? -33.435 -18.315 41.627 1.00 43.69 178 GLN A C 1
ATOM 1465 O O . GLN A 1 178 ? -32.254 -18.019 41.459 1.00 43.69 178 GLN A O 1
ATOM 1470 N N . ASP A 1 179 ? -34.143 -18.901 40.658 1.00 41.31 179 ASP A N 1
ATOM 1471 C CA . ASP A 1 179 ? -33.550 -19.235 39.352 1.00 41.31 179 ASP A CA 1
ATOM 1472 C C . ASP A 1 179 ? -33.188 -17.993 38.512 1.00 41.31 179 ASP A C 1
ATOM 1474 O O . ASP A 1 179 ? -32.345 -18.066 37.620 1.00 41.31 179 ASP A O 1
ATOM 1478 N N . THR A 1 180 ? -33.720 -16.816 38.855 1.00 43.38 180 THR A N 1
ATOM 1479 C CA . THR A 1 180 ? -33.500 -15.577 38.098 1.00 43.38 180 THR A CA 1
ATOM 1480 C C . THR A 1 180 ? -32.067 -15.042 38.167 1.00 43.38 180 THR A C 1
ATOM 1482 O O . THR A 1 180 ? -31.608 -14.465 37.190 1.00 43.38 180 THR A O 1
ATOM 1485 N N . GLU A 1 181 ? -31.328 -15.238 39.263 1.00 44.69 181 GLU A N 1
ATOM 1486 C CA . GLU A 1 181 ? -29.966 -14.679 39.402 1.00 44.69 181 GLU A CA 1
ATOM 1487 C C . GLU A 1 181 ? -28.881 -15.576 38.781 1.00 44.69 181 GLU A C 1
ATOM 1489 O O . GLU A 1 181 ? -27.893 -15.090 38.225 1.00 44.69 181 GLU A O 1
ATOM 1494 N N . VAL A 1 182 ? -29.076 -16.899 38.811 1.00 43.66 182 VAL A N 1
ATOM 1495 C CA . VAL A 1 182 ? -28.118 -17.855 38.229 1.00 43.66 182 VAL A CA 1
ATOM 1496 C C . VAL A 1 182 ? -28.317 -17.996 36.714 1.00 43.66 182 VAL A C 1
ATOM 1498 O O . 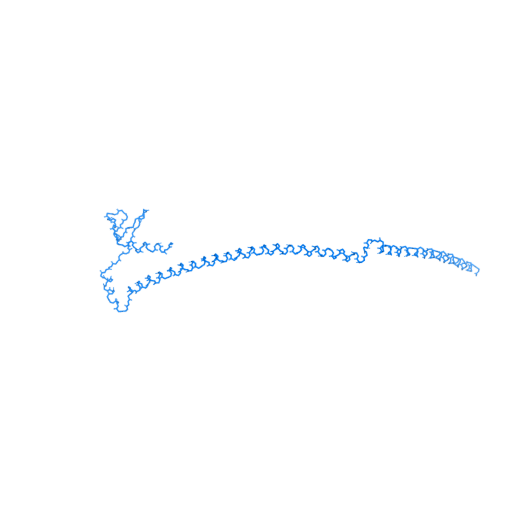VAL A 1 182 ? -27.342 -18.156 35.987 1.00 43.66 182 VAL A O 1
ATOM 1501 N N . GLN A 1 183 ? -29.546 -17.866 36.200 1.00 38.56 183 GLN A N 1
ATOM 1502 C CA . GLN A 1 183 ? -29.781 -17.877 34.747 1.00 38.56 183 GLN A CA 1
ATOM 1503 C C . GLN A 1 183 ? -29.307 -16.581 34.070 1.00 38.56 183 GLN A C 1
ATOM 1505 O O . GLN A 1 183 ? -28.670 -16.653 33.021 1.00 38.56 183 GLN A O 1
ATOM 1510 N N . GLN A 1 184 ? -29.474 -15.414 34.708 1.00 44.28 184 GLN A N 1
ATOM 1511 C CA . GLN A 1 184 ? -28.993 -14.134 34.161 1.00 44.28 184 GLN A CA 1
ATOM 1512 C C . GLN A 1 184 ? -27.463 -14.047 34.044 1.00 44.28 184 GLN A C 1
ATOM 1514 O O . GLN A 1 184 ? -26.949 -13.396 33.138 1.00 44.28 184 GLN A O 1
ATOM 1519 N N . THR A 1 185 ? -26.714 -14.705 34.932 1.00 42.50 185 THR A N 1
ATOM 1520 C CA . THR A 1 185 ? -25.240 -14.702 34.886 1.00 42.50 185 THR A CA 1
ATOM 1521 C C . THR A 1 185 ? -24.673 -15.637 33.813 1.00 42.50 185 THR A C 1
ATOM 1523 O O . THR A 1 185 ? -23.608 -15.352 33.264 1.00 42.50 185 THR A O 1
ATOM 1526 N N . ILE A 1 186 ? -25.393 -16.710 33.468 1.00 44.06 186 ILE A N 1
ATOM 1527 C CA . ILE A 1 186 ? -25.019 -17.641 32.392 1.00 44.06 186 ILE A CA 1
ATOM 1528 C C . ILE A 1 186 ? -25.392 -17.065 31.017 1.00 44.06 186 ILE A C 1
ATOM 1530 O O . ILE A 1 186 ? -24.617 -17.202 30.074 1.00 44.06 186 ILE A O 1
ATOM 1534 N N . GLU A 1 187 ? -26.523 -16.364 30.900 1.00 41.44 187 GLU A N 1
ATOM 1535 C CA . GLU A 1 187 ? -26.932 -15.689 29.658 1.00 41.44 187 GLU A CA 1
ATOM 1536 C C . GLU A 1 187 ? -26.088 -14.444 29.346 1.00 41.44 187 GLU A C 1
ATOM 1538 O O . GLU A 1 187 ? -25.803 -14.188 28.185 1.00 41.44 187 GLU A O 1
ATOM 1543 N N . ALA A 1 188 ? -25.606 -13.708 30.355 1.00 42.50 188 ALA A N 1
ATOM 1544 C CA . ALA A 1 188 ? -24.709 -12.563 30.151 1.00 42.50 188 ALA A CA 1
ATOM 1545 C C . ALA A 1 188 ? -23.250 -12.950 29.817 1.00 42.50 188 ALA A C 1
ATOM 1547 O O . ALA A 1 188 ? -22.451 -12.078 29.473 1.00 42.50 188 ALA A O 1
ATOM 1548 N N . SER A 1 189 ? -22.885 -14.232 29.957 1.00 40.34 189 SER A N 1
ATOM 1549 C CA . SER A 1 189 ? -21.551 -14.765 29.628 1.00 40.34 189 SER A CA 1
ATOM 1550 C C . SER A 1 189 ? -21.457 -15.428 28.248 1.00 40.34 189 SER A C 1
ATOM 1552 O O . SER A 1 189 ? -20.348 -15.796 27.856 1.00 40.34 189 SER A O 1
ATOM 1554 N N . ASN A 1 190 ? -22.571 -15.581 27.521 1.00 38.34 190 ASN A N 1
ATOM 1555 C CA . ASN A 1 19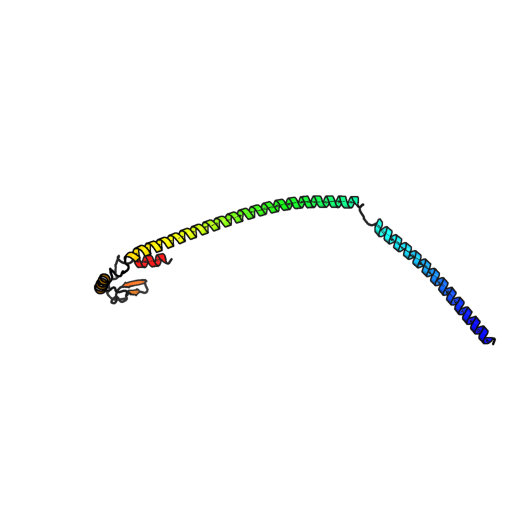0 ? -22.607 -16.151 26.167 1.00 38.34 190 ASN A CA 1
ATOM 1556 C C . ASN A 1 190 ? -22.842 -15.081 25.100 1.00 38.34 190 ASN A C 1
ATOM 1558 O O . ASN A 1 190 ? -23.759 -14.254 25.283 1.00 38.34 190 ASN A O 1
#

Nearest PDB structures (foldseek):
  8qrk-assembly1_U  TM=6.303E-01  e=1.013E-03  Homo sapiens
  7pnv-assembly1_U  TM=6.473E-01  e=1.546E-03  Mus musculus

Secondary structure (DSSP, 8-state):
-HHHHHHHHHHHHHHHHHHHHHHHHHHHHHHHHHHHHHHHHHHHHHHHHSS----HHHHHHHHHHHHHHHHHHHHHHHHHHHHHHHHHHHHHHHHHHHHHHHHHHHHHHHHHHHHHHHHHHHHHHTTS--GGGHHHHHHHHHHSPPP--EEE-TT--EEESTT--TTSSPPP----SSHHHHHHHHHTT-

Mean predicted aligned error: 17.03 Å